Protein 9PM9 (pdb70)

Foldseek 3Di:
DAAQLEEEEQWELLSCVLCLVCLVVRVVRLHHYAYEYLACPNVPDRPDDCLRYDFFADPVRHRHHFDALAQVPCLVSLLVCLVVVCVSPPHGQEYEYEFEQQGNTRLRNRLSNQLVCVLVVGHYAYEYEQEQPALSSLVSNLVSVVSQQVSQQVSQFEHEYAYHYCCPPNHHSVVRSVVSNVVVVVVSQVSSCPWDFDDSVLVSCVRRVCVQLVDGGGYKYKDKDWDAPCCVVQQEFQEKEKEAEPPADDHDSRDYSYYYYTYGDPPDPDDTMMMITIHCPCVVVVSVVSVVSNVVNVVVVVPDDDDDDDDPVLVVCQPDPPSDND

B-factor: mean 99.28, std 17.79, range [30.0, 166.63]

Nearest PDB structures (foldseek):
  3zbq-assembly1_A  TM=9.187E-01  e=3.119E-28  Phikzvirus phiKZ
  3rb8-assembly1_A  TM=9.128E-01  e=1.765E-25  Pseudomonas phage 201phi2-1
  3j5v-assembly1_a-1  TM=8.941E-01  e=8.493E-26  Pseudomonas phage 201phi2-1
  3zbp-assembly1_A  TM=8.521E-01  e=8.493E-26  Phikzvirus phiKZ
  4xcq-assembly1_A  TM=7.253E-01  e=1.832E-13  Clostridium phage c-st

Sequence (326 aa):
AQENQVHIWAVGGCGGEIGSAFEGEVAKGLHSMTYVDTSRANLRDSTLGDDHIYIFKDAAGRELDGSGKKRDENAELICSQIPGILNKHTPGKFNIVVFSLSGGSGSVAGPALVANLLERGERVVCCIVASFDDERQTINADRTFKGLMAAAEGLKRPVIVSYHMNGENGKSEQDVNLDVQVVISQLCVLFSGENRRLDSADLENFLNHPRVTGLEPTITELNTFMGYEWTKENDSPIAFCTLYPKDATKVMGVSAIYSCDGFVPESSPIREATSFVLSTDRLGGIIKQIADEAKRYIEHRNARQQAPKVGDETVAEAKNSGFLLF

Structure (mmCIF, N/CA/C/O backbone):
data_9PM9
#
_entry.id   9PM9
#
_cell.length_a   1.00
_cell.length_b   1.00
_cell.length_c   1.00
_cell.angle_alpha   90.00
_cell.angle_beta   90.00
_cell.angle_gamma   90.00
#
_symmetry.space_group_name_H-M   'P 1'
#
loop_
_entity.id
_entity.type
_entity.pdbx_description
1 polymer 'Tubulin/FtsZ GTPase domain-containing protein'
2 non-polymer 'PHOSPHOMETHYLPHOSPHONIC ACID GUANYLATE ESTER'
#
loop_
_atom_site.group_PDB
_atom_site.id
_atom_site.type_symbol
_atom_site.label_atom_id
_atom_site.label_alt_id
_atom_site.label_comp_id
_atom_site.label_asym_id
_atom_site.label_entity_id
_atom_site.label_seq_id
_atom_site.pdbx_PDB_ins_code
_atom_site.Cartn_x
_atom_site.Cartn_y
_atom_site.Cartn_z
_atom_site.occupancy
_atom_site.B_iso_or_equiv
_atom_site.auth_seq_id
_atom_site.auth_comp_id
_atom_site.auth_asym_id
_atom_site.auth_atom_id
_atom_site.pdbx_PDB_model_num
ATOM 1 N N . ALA A 1 3 ? 127.858 235.156 138.573 1.00 123.45 1 ALA C N 1
ATOM 2 C CA . ALA A 1 3 ? 127.364 236.017 139.641 1.00 130.96 1 ALA C CA 1
ATOM 3 C C . ALA A 1 3 ? 126.016 235.527 140.160 1.00 133.44 1 ALA C C 1
ATOM 4 O O . ALA A 1 3 ? 124.984 236.154 139.923 1.00 134.45 1 ALA C O 1
ATOM 6 N N . GLN A 1 4 ? 126.031 234.400 140.868 1.00 130.47 2 GLN C N 1
ATOM 7 C CA . GLN A 1 4 ? 124.810 233.823 141.410 1.00 127.80 2 GLN C CA 1
ATOM 8 C C . GLN A 1 4 ? 125.144 233.040 142.670 1.00 123.42 2 GLN C C 1
ATOM 9 O O . GLN A 1 4 ? 126.288 232.630 142.886 1.00 119.70 2 GLN C O 1
ATOM 11 N N . GLU A 1 5 ? 124.126 232.837 143.504 1.00 120.68 3 GLU C N 1
ATOM 12 C CA . GLU A 1 5 ? 124.305 232.073 144.731 1.00 117.73 3 GLU C CA 1
ATOM 13 C C . GLU A 1 5 ? 124.582 230.612 144.406 1.00 111.25 3 GLU C C 1
ATOM 14 O O . GLU A 1 5 ? 123.945 230.021 143.531 1.00 106.58 3 GLU C O 1
ATOM 20 N N . ASN A 1 6 ? 125.536 230.024 145.126 1.00 106.02 4 ASN C N 1
ATOM 21 C CA . ASN A 1 6 ? 126.041 228.695 144.815 1.00 102.20 4 ASN C CA 1
ATOM 22 C C . ASN A 1 6 ? 125.484 227.619 145.740 1.00 100.08 4 ASN C C 1
ATOM 23 O O . ASN A 1 6 ? 126.033 226.514 145.792 1.00 98.77 4 ASN C O 1
ATOM 28 N N . GLN A 1 7 ? 124.416 227.918 146.482 1.00 99.86 5 GLN C N 1
ATOM 29 C CA . GLN A 1 7 ? 123.832 226.906 147.357 1.00 92.95 5 GLN C CA 1
ATOM 30 C C . GLN A 1 7 ? 123.290 225.731 146.556 1.00 90.66 5 GLN C C 1
ATOM 31 O O . GLN A 1 7 ? 123.510 224.570 146.916 1.00 91.05 5 GLN C O 1
ATOM 37 N N . VAL A 1 8 ? 122.580 226.011 145.465 1.00 92.36 6 VAL C N 1
ATOM 38 C CA . VAL A 1 8 ? 122.053 224.985 144.575 1.00 85.86 6 VAL C CA 1
ATOM 39 C C . VAL A 1 8 ? 122.540 225.286 143.166 1.00 88.40 6 VAL C C 1
ATOM 40 O O . VAL A 1 8 ? 122.406 226.417 142.688 1.00 91.53 6 VAL C O 1
ATOM 44 N N . HIS A 1 9 ? 123.110 224.282 142.508 1.00 85.75 7 HIS C N 1
ATOM 45 C CA . HIS A 1 9 ? 123.606 224.419 141.147 1.00 83.83 7 HIS C CA 1
ATOM 46 C C . HIS A 1 9 ? 122.800 223.510 140.235 1.00 81.05 7 HIS C C 1
ATOM 47 O O . HIS A 1 9 ? 122.597 222.334 140.550 1.00 81.93 7 HIS C O 1
ATOM 54 N N . ILE A 1 10 ? 122.339 224.053 139.113 1.00 80.60 8 ILE C N 1
ATOM 55 C CA . ILE A 1 10 ? 121.550 223.309 138.140 1.00 77.74 8 ILE C CA 1
ATOM 56 C C . ILE A 1 10 ? 122.380 223.169 136.873 1.00 81.76 8 ILE C C 1
ATOM 57 O O . ILE A 1 10 ? 122.821 224.171 136.299 1.00 88.39 8 ILE C O 1
ATOM 62 N N . TRP A 1 11 ? 122.588 221.930 136.436 1.00 77.70 9 TRP C N 1
ATOM 63 C CA . TRP A 1 11 ? 123.360 221.629 135.235 1.00 77.65 9 TRP C CA 1
ATOM 64 C C . TRP A 1 11 ? 122.392 221.205 134.139 1.00 82.33 9 TRP C C 1
ATOM 65 O O . TRP A 1 11 ? 121.833 220.105 134.190 1.00 86.13 9 TRP C O 1
ATOM 76 N N . ALA A 1 12 ? 122.197 222.070 133.148 1.00 82.49 10 ALA C N 1
ATOM 77 C CA . ALA A 1 12 ? 121.311 221.776 132.024 1.00 84.47 10 ALA C CA 1
ATOM 78 C C . ALA A 1 12 ? 122.145 221.142 130.920 1.00 88.88 10 ALA C C 1
ATOM 79 O O . ALA A 1 12 ? 122.790 221.839 130.135 1.00 95.58 10 ALA C O 1
ATOM 81 N N . VAL A 1 13 ? 122.125 219.816 130.851 1.00 87.06 11 VAL C N 1
ATOM 82 C CA . VAL A 1 13 ? 122.964 219.064 129.928 1.00 87.59 11 VAL C CA 1
ATOM 83 C C . VAL A 1 13 ? 122.145 218.691 128.702 1.00 93.84 11 VAL C C 1
ATOM 84 O O . VAL A 1 13 ? 121.064 218.100 128.821 1.00 98.77 11 VAL C O 1
ATOM 88 N N . GLY A 1 14 ? 122.658 219.034 127.524 1.00 93.34 12 GLY C N 1
ATOM 89 C CA . GLY A 1 14 ? 121.990 218.709 126.283 1.00 100.98 12 GLY C CA 1
ATOM 90 C C . GLY A 1 14 ? 120.870 219.675 125.956 1.00 103.87 12 GLY C C 1
ATOM 91 O O . GLY A 1 14 ? 120.565 220.611 126.694 1.00 102.02 12 GLY C O 1
ATOM 92 N N . GLY A 1 15 ? 120.244 219.431 124.805 1.00 108.51 13 GLY C N 1
ATOM 93 C CA . GLY A 1 15 ? 119.118 220.254 124.398 1.00 111.10 13 GLY C CA 1
ATOM 94 C C . GLY A 1 15 ? 117.916 220.089 125.306 1.00 110.72 13 GLY C C 1
ATOM 95 O O . GLY A 1 15 ? 117.256 221.070 125.660 1.00 111.02 13 GLY C O 1
ATOM 96 N N . CYS A 1 16 ? 117.610 218.848 125.692 1.00 110.45 14 CYS C N 1
ATOM 97 C CA . CYS A 1 16 ? 116.493 218.610 126.600 1.00 109.26 14 CYS C CA 1
ATOM 98 C C . CYS A 1 16 ? 116.737 219.258 127.956 1.00 107.11 14 CYS C C 1
ATOM 99 O O . CYS A 1 16 ? 115.828 219.861 128.536 1.00 107.58 14 CYS C O 1
ATOM 102 N N . GLY A 1 17 ? 117.959 219.140 128.478 1.00 105.36 15 GLY C N 1
ATOM 103 C CA . GLY A 1 17 ? 118.274 219.788 129.739 1.00 100.91 15 GLY C CA 1
ATOM 104 C C . GLY A 1 17 ? 118.213 221.301 129.648 1.00 102.90 15 GLY C C 1
ATOM 105 O O . GLY A 1 17 ? 117.677 221.964 130.538 1.00 105.37 15 GLY C O 1
ATOM 106 N N . GLY A 1 18 ? 118.758 221.865 128.569 1.00 101.89 16 GLY C N 1
ATOM 107 C CA . GLY A 1 18 ? 118.730 223.309 128.408 1.00 102.91 16 GLY C CA 1
ATOM 108 C C . GLY A 1 18 ? 117.323 223.858 128.270 1.00 103.94 16 GLY C C 1
ATOM 109 O O . GLY A 1 18 ? 116.994 224.899 128.843 1.00 103.64 16 GLY C O 1
ATOM 110 N N . GLU A 1 19 ? 116.474 223.169 127.506 1.00 103.19 17 GLU C N 1
ATOM 111 C CA . GLU A 1 19 ? 115.101 223.633 127.340 1.00 103.92 17 GLU C CA 1
ATOM 112 C C . GLU A 1 19 ? 114.311 223.499 128.635 1.00 103.11 17 GLU C C 1
ATOM 113 O O . GLU A 1 19 ? 113.498 224.370 128.965 1.00 104.41 17 GLU C O 1
ATOM 119 N N . ILE A 1 20 ? 114.531 222.413 129.378 1.00 101.46 18 ILE C N 1
ATOM 120 C CA . ILE A 1 20 ? 113.838 222.229 130.650 1.00 102.34 18 ILE C CA 1
ATOM 121 C C . ILE A 1 20 ? 114.233 223.322 131.633 1.00 101.68 18 ILE C C 1
ATOM 122 O O . ILE A 1 20 ? 113.384 223.916 132.307 1.00 103.52 18 ILE C O 1
ATOM 127 N N . GLY A 1 21 ? 115.525 223.611 131.720 1.00 101.04 19 GLY C N 1
ATOM 128 C CA . GLY A 1 21 ? 116.017 224.583 132.669 1.00 100.95 19 GLY C CA 1
ATOM 129 C C . GLY A 1 21 ? 115.890 226.030 132.262 1.00 101.89 19 GLY C C 1
ATOM 130 O O . GLY A 1 21 ? 116.266 226.912 133.037 1.00 102.53 19 GLY C O 1
ATOM 131 N N . SER A 1 22 ? 115.364 226.312 131.068 1.00 103.48 20 SER C N 1
ATOM 132 C CA . SER A 1 22 ? 115.225 227.695 130.633 1.00 103.94 20 SER C CA 1
ATOM 133 C C . SER A 1 22 ? 114.238 228.475 131.490 1.00 104.92 20 SER C C 1
ATOM 134 O O . SER A 1 22 ? 114.249 229.710 131.457 1.00 109.09 20 SER C O 1
ATOM 137 N N . ALA A 1 23 ? 113.389 227.788 132.253 1.00 102.79 21 ALA C N 1
ATOM 138 C CA . ALA A 1 23 ? 112.424 228.457 133.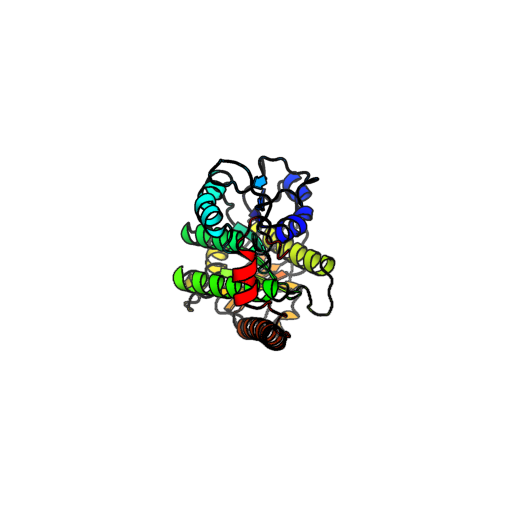113 1.00 103.12 21 ALA C CA 1
ATOM 139 C C . ALA A 1 23 ? 113.024 228.927 134.430 1.00 104.69 21 ALA C C 1
ATOM 140 O O . ALA A 1 23 ? 112.354 229.655 135.170 1.00 108.18 21 ALA C O 1
ATOM 142 N N . PHE A 1 24 ? 114.258 228.536 134.739 1.00 103.16 22 PHE C N 1
ATOM 143 C CA . PHE A 1 24 ? 114.906 228.908 135.988 1.00 102.01 22 PHE C CA 1
ATOM 144 C C . PHE A 1 24 ? 115.892 230.056 135.821 1.00 107.42 22 PHE C C 1
ATOM 145 O O . PHE A 1 24 ? 116.651 230.347 136.751 1.00 110.12 22 PHE C O 1
ATOM 153 N N . GLU A 1 25 ? 115.902 230.712 134.659 1.00 108.95 23 GLU C N 1
ATOM 154 C CA . GLU A 1 25 ? 116.784 231.858 134.463 1.00 109.02 23 GLU C CA 1
ATOM 155 C C . GLU A 1 25 ? 116.407 233.009 135.385 1.00 110.42 23 GLU C C 1
ATOM 156 O O . GLU A 1 25 ? 117.282 233.670 135.959 1.00 111.30 23 GLU C O 1
ATOM 162 N N . GLY A 1 26 ? 115.107 233.269 135.537 1.00 111.01 24 GLY C N 1
ATOM 163 C CA . GLY A 1 26 ? 114.678 234.322 136.441 1.00 111.36 24 GLY C CA 1
ATOM 164 C C . GLY A 1 26 ? 115.077 234.050 137.878 1.00 112.89 24 GLY C C 1
ATOM 165 O O . GLY A 1 26 ? 115.409 234.973 138.625 1.00 112.88 24 GLY C O 1
ATOM 166 N N . GLU A 1 27 ? 115.052 232.779 138.283 1.00 113.70 25 GLU C N 1
ATOM 167 C CA . GLU A 1 27 ? 115.496 232.422 139.626 1.00 112.16 25 GLU C CA 1
ATOM 168 C C . GLU A 1 27 ? 116.978 232.716 139.809 1.00 110.44 25 GLU C C 1
ATOM 169 O O . GLU A 1 27 ? 117.402 233.170 140.879 1.00 111.09 25 GLU C O 1
ATOM 175 N N . VAL A 1 28 ? 117.785 232.456 138.778 1.00 112.40 26 VAL C N 1
ATOM 176 C CA . VAL A 1 28 ? 119.196 232.826 138.828 1.00 112.33 26 VAL C CA 1
ATOM 177 C C . VAL A 1 28 ? 119.338 234.336 138.942 1.00 113.19 26 VAL C C 1
ATOM 178 O O . VAL A 1 28 ? 120.185 234.843 139.688 1.00 113.34 26 VAL C O 1
ATOM 182 N N . ALA A 1 29 ? 118.511 235.080 138.203 1.00 115.29 27 ALA C N 1
ATOM 183 C CA . ALA A 1 29 ? 118.539 236.535 138.302 1.00 116.88 27 ALA C CA 1
ATOM 184 C C . ALA A 1 29 ? 118.163 237.012 139.699 1.00 117.18 27 ALA C C 1
ATOM 185 O O . ALA A 1 29 ? 118.615 238.077 140.133 1.00 113.96 27 ALA C O 1
ATOM 187 N N . LYS A 1 30 ? 117.346 236.244 140.415 1.00 118.82 28 LYS C N 1
ATOM 188 C CA . LYS A 1 30 ? 116.924 236.595 141.763 1.00 117.09 28 LYS C CA 1
ATOM 189 C C . LYS A 1 30 ? 117.822 236.004 142.841 1.00 114.26 28 LYS C C 1
ATOM 190 O O . LYS A 1 30 ? 117.538 236.183 144.030 1.00 112.32 28 LYS C O 1
ATOM 196 N N . GLY A 1 31 ? 118.889 235.305 142.461 1.00 112.89 29 GLY C N 1
ATOM 197 C CA . GLY A 1 31 ? 119.823 234.765 143.427 1.00 112.26 29 GLY C CA 1
ATOM 198 C C . GLY A 1 31 ? 119.367 233.519 144.149 1.00 112.03 29 GLY C C 1
ATOM 199 O O . GLY A 1 31 ? 120.007 233.127 145.131 1.00 112.18 29 GLY C O 1
ATOM 200 N N . LEU A 1 32 ? 118.277 232.888 143.707 1.00 112.67 30 LEU C N 1
ATOM 201 C CA . LEU A 1 32 ? 117.828 231.659 144.352 1.00 111.07 30 LEU C CA 1
ATOM 202 C C . LEU A 1 32 ? 118.841 230.537 144.173 1.00 108.80 30 LEU C C 1
ATOM 203 O O . LEU A 1 32 ? 119.128 229.793 145.118 1.00 110.26 30 LEU C O 1
ATOM 208 N N . HIS A 1 33 ? 119.395 230.400 142.971 1.00 105.87 31 HIS C N 1
ATOM 209 C CA . HIS A 1 33 ? 120.365 229.350 142.702 1.00 99.98 31 HIS C CA 1
ATOM 210 C C . HIS A 1 33 ? 121.194 229.738 141.488 1.00 102.16 31 HIS C C 1
ATOM 211 O O . HIS A 1 33 ? 120.834 230.640 140.728 1.00 106.50 31 HIS C O 1
ATOM 218 N N . SER A 1 34 ? 122.314 229.043 141.323 1.00 98.86 32 SER C N 1
ATOM 219 C CA . SER A 1 34 ? 123.172 229.201 140.160 1.00 98.80 32 SER C CA 1
ATOM 220 C C . SER A 1 34 ? 122.895 228.083 139.166 1.00 93.55 32 SER C C 1
ATOM 221 O O . SER A 1 34 ? 122.519 226.972 139.543 1.00 90.14 32 SER C O 1
ATOM 224 N N . MET A 1 35 ? 123.074 228.391 137.885 1.00 92.87 33 MET C N 1
ATOM 225 C CA . MET A 1 35 ? 122.760 227.446 136.826 1.00 87.97 33 MET C CA 1
ATOM 226 C C . MET A 1 35 ? 123.813 227.524 135.733 1.00 91.19 33 MET C C 1
ATOM 227 O O . MET A 1 35 ? 124.234 228.616 135.342 1.00 96.59 33 MET C O 1
ATOM 232 N N . THR A 1 36 ? 124.232 226.360 135.245 1.00 87.72 34 THR C N 1
ATOM 233 C CA . THR A 1 36 ? 125.224 226.254 134.185 1.00 87.61 34 THR C CA 1
ATOM 234 C C . THR A 1 36 ? 124.652 225.428 133.045 1.00 87.86 34 THR C C 1
ATOM 235 O O . THR A 1 36 ? 124.119 224.337 133.271 1.00 89.09 34 THR C O 1
ATOM 239 N N . TYR A 1 37 ? 124.763 225.950 131.829 1.00 89.18 35 TYR C N 1
ATOM 240 C CA . TYR A 1 37 ? 124.364 225.229 130.629 1.00 87.48 35 TYR C CA 1
ATOM 241 C C . TYR A 1 37 ? 125.563 224.461 130.090 1.00 89.34 35 TYR C C 1
ATOM 242 O O . TYR A 1 37 ? 126.610 225.054 129.814 1.00 94.97 35 TYR C O 1
ATOM 251 N N . VAL A 1 38 ? 125.413 223.150 129.942 1.00 89.11 36 VAL C N 1
ATOM 252 C CA . VAL A 1 38 ? 126.440 222.300 129.354 1.00 88.89 36 VAL C CA 1
ATOM 253 C C . VAL A 1 38 ? 125.833 221.626 128.135 1.00 90.98 36 VAL C C 1
ATOM 254 O O . VAL A 1 38 ? 124.801 220.953 128.244 1.00 94.41 36 VAL C O 1
ATOM 258 N N . ASP A 1 39 ? 126.462 221.808 126.979 1.00 90.33 37 ASP C N 1
ATOM 259 C CA . ASP A 1 39 ? 125.944 221.220 125.754 1.00 94.41 37 ASP C CA 1
ATOM 260 C C . ASP A 1 39 ? 127.069 221.143 124.735 1.00 94.82 37 ASP C C 1
ATOM 261 O O . ASP A 1 39 ? 128.074 221.849 124.838 1.00 97.05 37 ASP C O 1
ATOM 266 N N . THR A 1 40 ? 126.889 220.264 123.754 1.00 93.29 38 THR C N 1
ATOM 267 C CA . THR A 1 40 ? 127.791 220.193 122.617 1.00 94.37 38 THR C CA 1
ATOM 268 C C . THR A 1 40 ? 127.368 221.106 121.478 1.00 97.49 38 THR C C 1
ATOM 269 O O . THR A 1 40 ? 128.116 221.247 120.506 1.00 100.64 38 THR C O 1
ATOM 273 N N . SER A 1 41 ? 126.194 221.725 121.573 1.00 97.13 39 SER C N 1
ATOM 274 C CA . SER A 1 41 ? 125.688 222.598 120.528 1.00 99.44 39 SER C CA 1
ATOM 275 C C . SER A 1 41 ? 125.048 223.823 121.160 1.00 100.22 39 SER C C 1
ATOM 276 O O . SER A 1 41 ? 124.567 223.779 122.294 1.00 101.02 39 SER C O 1
ATOM 279 N N . ARG A 1 42 ? 125.054 224.921 120.410 1.00 102.56 40 ARG C N 1
ATOM 280 C CA . ARG A 1 42 ? 124.435 226.168 120.834 1.00 106.20 40 ARG C CA 1
ATOM 281 C C . ARG A 1 42 ? 123.138 226.444 120.085 1.00 113.06 40 ARG C C 1
ATOM 282 O O . ARG A 1 42 ? 122.618 227.563 120.148 1.00 116.17 40 ARG C O 1
ATOM 290 N N . ALA A 1 43 ? 122.606 225.448 119.371 1.00 115.49 41 ALA C N 1
ATOM 291 C CA . ALA A 1 43 ? 121.388 225.653 118.594 1.00 122.17 41 ALA C CA 1
ATOM 292 C C . ALA A 1 43 ? 120.204 225.992 119.490 1.00 128.81 41 ALA C C 1
ATOM 293 O O . ALA A 1 43 ? 119.414 226.890 119.176 1.00 132.50 41 ALA C O 1
ATOM 295 N N . ASN A 1 44 ? 120.061 225.283 120.611 1.00 127.42 42 ASN C N 1
ATOM 296 C CA . ASN A 1 44 ? 118.956 225.563 121.520 1.00 125.10 42 ASN C CA 1
ATOM 297 C C . ASN A 1 44 ? 119.167 226.867 122.278 1.00 124.06 42 ASN C C 1
ATOM 298 O O . ASN A 1 44 ? 118.194 227.553 122.611 1.00 126.59 42 ASN C O 1
ATOM 303 N N . LEU A 1 45 ? 120.416 227.222 122.556 1.00 121.62 43 LEU C N 1
ATOM 304 C CA . LEU A 1 45 ? 120.740 228.379 123.390 1.00 120.76 43 LEU C CA 1
ATOM 305 C C . LEU A 1 45 ? 120.987 229.636 122.562 1.00 125.45 43 LEU C C 1
ATOM 306 O O . LEU A 1 45 ? 122.021 230.288 122.695 1.00 124.22 43 LEU C O 1
ATOM 311 N N . ARG A 1 46 ? 120.039 229.997 121.699 1.00 129.54 44 ARG C N 1
ATOM 312 C CA . ARG A 1 46 ? 120.172 231.205 120.899 1.00 132.48 44 ARG C CA 1
ATOM 313 C C . ARG A 1 46 ? 119.468 232.411 121.506 1.00 133.91 44 ARG C C 1
ATOM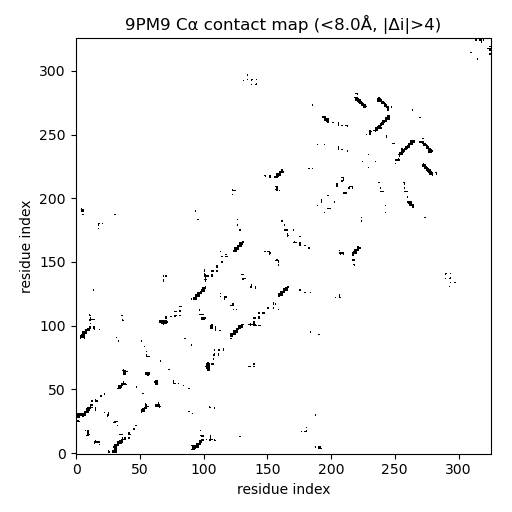 314 O O . ARG A 1 46 ? 119.638 233.524 120.998 1.00 134.96 44 ARG C O 1
ATOM 322 N N . ASP A 1 47 ? 118.688 232.224 122.574 1.00 132.72 45 ASP C N 1
ATOM 323 C CA . ASP A 1 47 ? 117.962 233.337 123.174 1.00 134.72 45 ASP C CA 1
ATOM 324 C C . ASP A 1 47 ? 117.967 233.285 124.699 1.00 134.58 45 ASP C C 1
ATOM 325 O O . ASP A 1 47 ? 117.076 233.866 125.330 1.00 135.86 45 ASP C O 1
ATOM 330 N N . SER A 1 48 ? 118.939 232.610 125.306 1.00 131.88 46 SER C N 1
ATOM 331 C CA . SER A 1 48 ? 118.986 232.516 126.758 1.00 129.69 46 SER C CA 1
ATOM 332 C C . SER A 1 48 ? 119.317 233.867 127.377 1.00 126.69 46 SER C C 1
ATOM 333 O O . SER A 1 48 ? 120.120 234.636 126.843 1.00 125.51 46 SER C O 1
ATOM 336 N N . THR A 1 49 ? 118.684 234.155 128.516 1.00 125.43 47 THR C N 1
ATOM 337 C CA . THR A 1 49 ? 118.954 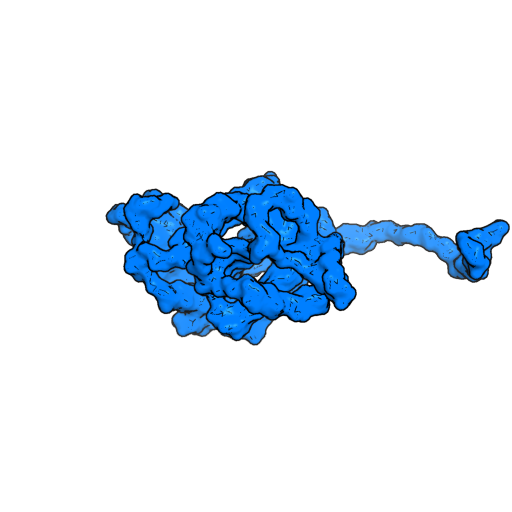235.407 129.215 1.00 125.93 47 THR C CA 1
ATOM 338 C C . THR A 1 49 ? 120.317 235.374 129.895 1.00 125.43 47 THR C C 1
ATOM 339 O O . THR A 1 49 ? 121.008 236.398 129.963 1.00 126.28 47 THR C O 1
ATOM 343 N N . LEU A 1 50 ? 120.720 234.212 130.402 1.00 122.69 48 LEU C N 1
ATOM 344 C CA . LEU A 1 50 ? 122.006 234.089 131.073 1.00 120.86 48 LEU C CA 1
ATOM 345 C C . LEU A 1 50 ? 123.147 234.353 130.098 1.00 124.92 48 LEU C C 1
ATOM 346 O O . LEU A 1 50 ? 123.076 233.994 128.920 1.00 125.81 48 LEU C O 1
ATOM 351 N N . GLY A 1 51 ? 124.205 234.979 130.599 1.00 122.14 49 GLY C N 1
ATOM 352 C CA . GLY A 1 51 ? 125.347 235.304 129.774 1.00 119.09 49 GLY C CA 1
ATOM 353 C C . GLY A 1 51 ? 126.149 234.072 129.401 1.00 115.86 49 GLY C C 1
ATOM 354 O O . GLY A 1 51 ? 125.874 232.947 129.818 1.00 115.57 49 GLY C O 1
ATOM 355 N N . ASP A 1 52 ? 127.174 234.302 128.578 1.00 114.23 50 ASP C N 1
ATOM 356 C CA . ASP A 1 52 ? 128.033 233.207 128.148 1.00 111.31 50 ASP C CA 1
ATOM 357 C C . ASP A 1 52 ? 128.915 232.688 129.273 1.00 107.25 50 ASP C C 1
ATOM 358 O O . ASP A 1 52 ? 129.465 231.589 129.154 1.00 106.77 50 ASP C O 1
ATOM 363 N N . ASP A 1 53 ? 129.068 233.449 130.356 1.00 107.18 51 ASP C N 1
ATOM 364 C CA . ASP A 1 53 ? 129.841 232.965 131.492 1.00 110.08 51 ASP C CA 1
ATOM 365 C C . ASP A 1 53 ? 129.145 231.821 132.218 1.00 108.76 51 ASP C C 1
ATOM 366 O O . ASP A 1 53 ? 129.795 231.103 132.984 1.00 107.40 51 ASP C O 1
ATOM 371 N N . HIS A 1 54 ? 127.846 231.637 131.997 1.00 106.70 52 HIS C N 1
ATOM 372 C CA . HIS A 1 54 ? 127.114 230.501 132.535 1.00 102.22 52 HIS C CA 1
ATOM 373 C C . HIS A 1 54 ? 126.892 229.413 131.494 1.00 97.22 52 HIS C C 1
ATOM 374 O O . HIS A 1 54 ? 126.158 228.458 131.758 1.00 96.61 52 HIS C O 1
ATOM 381 N N . ILE A 1 55 ? 127.508 229.537 130.322 1.00 98.09 53 ILE C N 1
ATOM 382 C CA . ILE A 1 55 ? 127.317 228.605 129.218 1.00 93.83 53 ILE C CA 1
ATOM 383 C C . ILE A 1 55 ? 128.667 228.012 128.846 1.00 91.69 53 ILE C C 1
ATOM 384 O O . ILE A 1 55 ? 129.621 228.750 128.574 1.00 98.88 53 ILE C O 1
ATOM 389 N N . TYR A 1 56 ? 128.746 226.686 128.831 1.00 88.89 54 TYR C N 1
ATOM 390 C CA . TYR A 1 56 ? 129.931 225.972 128.382 1.00 90.69 54 TYR C CA 1
ATOM 391 C C . TYR A 1 56 ? 129.554 225.065 127.221 1.00 93.18 54 TYR C C 1
ATOM 392 O O . TYR A 1 56 ? 128.608 224.278 127.325 1.00 93.69 54 TYR C O 1
ATOM 401 N N . ILE A 1 57 ? 130.298 225.172 126.124 1.00 91.82 55 ILE C N 1
ATOM 402 C CA . ILE A 1 57 ? 130.082 224.366 124.930 1.00 87.12 55 ILE C CA 1
ATOM 403 C C . ILE A 1 57 ? 131.336 223.541 124.686 1.00 90.12 55 ILE C C 1
ATOM 404 O O . ILE A 1 57 ? 132.450 224.076 124.708 1.00 97.69 55 ILE C O 1
ATOM 409 N N . PHE A 1 58 ? 131.155 222.241 124.462 1.00 88.63 56 PHE C N 1
ATOM 410 C CA . PHE A 1 58 ? 132.292 221.354 124.264 1.00 91.70 56 PHE C CA 1
ATOM 411 C C . PHE A 1 58 ? 133.065 221.737 123.009 1.00 98.32 56 PHE C C 1
ATOM 412 O O . PHE A 1 58 ? 132.501 222.221 122.025 1.00 101.99 56 PHE C O 1
ATOM 420 N N . LYS A 1 59 ? 134.376 221.520 123.056 1.00 98.76 57 LYS C N 1
ATOM 421 C CA . LYS A 1 59 ? 135.272 221.860 121.964 1.00 100.33 57 LYS C CA 1
ATOM 422 C C . LYS A 1 59 ? 136.058 220.628 121.541 1.00 101.67 57 LYS C C 1
ATOM 423 O O . LYS A 1 59 ? 136.340 219.743 122.352 1.00 102.57 57 LYS C O 1
ATOM 429 N N . ASP A 1 60 ? 136.404 220.574 120.259 1.00 103.87 58 ASP C N 1
ATOM 430 C CA . ASP A 1 60 ? 137.176 219.462 119.721 1.00 107.91 58 ASP C CA 1
ATOM 431 C C . ASP A 1 60 ? 138.666 219.719 119.946 1.00 112.71 58 ASP C C 1
ATOM 432 O O . ASP A 1 60 ? 139.062 220.613 120.699 1.00 113.85 58 ASP C O 1
ATOM 437 N N . ALA A 1 61 ? 139.512 218.919 119.294 1.00 110.89 59 ALA C N 1
ATOM 438 C CA . ALA A 1 61 ? 140.954 219.066 119.465 1.00 113.32 59 ALA C CA 1
ATOM 439 C C . ALA A 1 61 ? 141.434 220.432 118.991 1.00 116.89 59 ALA C C 1
ATOM 440 O O . ALA A 1 61 ? 142.316 221.038 119.611 1.00 118.50 59 ALA C O 1
ATOM 442 N N . ALA A 1 62 ? 140.863 220.936 117.901 1.00 115.54 60 ALA C N 1
ATOM 443 C CA . ALA A 1 62 ? 141.267 222.218 117.340 1.00 113.47 60 ALA C CA 1
ATOM 444 C C . ALA A 1 62 ? 140.719 223.409 118.115 1.00 114.84 60 ALA C C 1
ATOM 445 O O . ALA A 1 62 ? 140.797 224.538 117.619 1.00 119.56 60 ALA C O 1
ATOM 447 N N . GLY A 1 63 ? 140.164 223.192 119.304 1.00 111.68 61 GLY C N 1
ATOM 448 C CA . GLY A 1 63 ? 139.644 224.293 120.088 1.00 112.10 61 GLY C CA 1
ATOM 449 C C . GLY A 1 63 ? 138.404 224.941 119.521 1.00 111.76 61 GLY C C 1
ATOM 450 O O . GLY A 1 63 ? 138.072 226.064 119.906 1.00 109.08 61 GLY C O 1
ATOM 451 N N . ARG A 1 64 ? 137.707 224.263 118.616 1.00 112.88 62 ARG C N 1
ATOM 452 C CA . ARG A 1 64 ? 136.508 224.786 117.979 1.00 112.40 62 ARG C CA 1
ATOM 453 C C . ARG A 1 64 ? 135.288 224.106 118.580 1.00 109.12 62 ARG C C 1
ATOM 454 O O . ARG A 1 64 ? 135.279 222.885 118.760 1.00 108.86 62 ARG C O 1
ATOM 462 N N . GLU A 1 65 ? 134.267 224.898 118.894 1.00 107.07 63 GLU C N 1
ATOM 463 C CA . GLU A 1 65 ? 133.076 224.364 119.536 1.00 102.17 63 GLU C CA 1
ATOM 464 C C . GLU A 1 65 ? 132.349 223.395 118.612 1.00 101.63 63 GLU C C 1
ATOM 465 O O . GLU A 1 65 ? 132.204 223.642 117.412 1.00 103.52 63 GLU C O 1
ATOM 471 N N . LEU A 1 66 ? 131.891 222.286 119.186 1.00 98.48 64 LEU C N 1
ATOM 472 C CA . LEU A 1 66 ? 131.190 221.265 118.428 1.00 96.81 64 LEU C CA 1
ATOM 473 C C . LEU A 1 66 ? 129.811 221.768 118.005 1.00 102.68 64 LEU C C 1
ATOM 474 O O . LEU A 1 66 ? 129.362 222.849 118.396 1.00 104.18 64 LEU C O 1
ATOM 479 N N . ASP A 1 67 ? 129.134 220.964 117.192 1.00 102.92 65 ASP C N 1
ATOM 480 C CA . ASP A 1 67 ? 127.799 221.288 116.706 1.00 102.97 65 ASP C CA 1
ATOM 481 C C . ASP A 1 67 ? 126.860 220.106 116.893 1.00 103.99 65 ASP C C 1
ATOM 482 O O . ASP A 1 67 ? 126.101 219.738 115.993 1.00 109.42 65 ASP C O 1
ATOM 487 N N . GLY A 1 68 ? 126.902 219.491 118.068 1.00 102.92 66 GLY C N 1
ATOM 488 C CA . GLY A 1 68 ? 126.007 218.403 118.396 1.00 103.26 66 GLY C CA 1
ATOM 489 C C . GLY A 1 68 ? 126.579 217.041 118.043 1.00 104.93 66 GLY C C 1
ATOM 490 O O . GLY A 1 68 ? 127.455 216.896 117.192 1.00 107.77 66 GLY C O 1
ATOM 491 N N . SER A 1 69 ? 126.059 216.021 118.726 1.00 104.28 67 SER C N 1
ATOM 492 C CA . SER A 1 69 ? 126.475 214.646 118.491 1.00 103.72 67 SER C CA 1
ATOM 493 C C . SER A 1 69 ? 125.537 213.884 117.567 1.00 103.16 67 SER C C 1
ATOM 494 O O . SER A 1 69 ? 125.939 212.851 117.021 1.00 105.86 67 SER C O 1
ATOM 497 N N . GLY A 1 70 ? 124.311 214.361 117.379 1.00 100.97 68 GLY C N 1
ATOM 498 C CA . GLY A 1 70 ? 123.376 213.670 116.507 1.00 96.87 68 GLY C CA 1
ATOM 499 C C . GLY A 1 70 ? 122.983 212.296 117.001 1.00 96.21 68 GLY C C 1
ATOM 500 O O . GLY A 1 70 ? 122.945 211.344 116.211 1.00 101.51 68 GLY C O 1
ATOM 501 N N . LYS A 1 71 ? 122.705 212.169 118.299 1.00 94.29 69 LYS C N 1
ATOM 502 C CA . LYS A 1 71 ? 122.267 210.912 118.908 1.00 93.57 69 LYS C CA 1
ATOM 503 C C . LYS A 1 71 ? 123.305 209.805 118.750 1.00 93.67 69 LYS C C 1
ATOM 504 O O . LYS A 1 71 ? 122.967 208.620 118.762 1.00 94.77 69 LYS C O 1
ATOM 510 N N . LYS A 1 72 ? 124.572 210.175 118.607 1.00 92.31 70 LYS C N 1
ATOM 511 C CA . LYS A 1 72 ? 125.673 209.220 118.515 1.00 89.90 70 LYS C CA 1
ATOM 512 C C . LYS A 1 72 ? 126.543 209.410 119.752 1.00 92.66 70 LYS C C 1
ATOM 513 O O . LYS A 1 72 ? 127.375 210.320 119.803 1.00 97.75 70 LYS C O 1
ATOM 519 N N . ARG A 1 73 ? 126.342 208.547 120.749 1.00 90.43 71 ARG C N 1
ATOM 520 C CA . ARG A 1 73 ? 127.026 208.711 122.028 1.00 90.92 71 ARG C CA 1
ATOM 521 C C . ARG A 1 73 ? 128.532 208.544 121.885 1.00 95.06 71 ARG C C 1
ATOM 522 O O . ARG A 1 73 ? 129.306 209.270 122.520 1.00 95.83 71 ARG C O 1
ATOM 530 N N . ASP A 1 74 ? 128.970 207.597 121.057 1.00 96.67 72 ASP C N 1
ATOM 531 C CA . ASP A 1 74 ? 130.394 207.322 120.916 1.00 101.47 72 ASP C CA 1
ATOM 532 C C . ASP A 1 74 ? 131.104 208.305 119.994 1.00 100.57 72 ASP C C 1
ATOM 533 O O . ASP A 1 74 ? 132.331 208.238 119.876 1.00 103.79 72 ASP C O 1
ATOM 538 N N . GLU A 1 75 ? 130.370 209.209 119.342 1.00 97.91 73 GLU C N 1
ATOM 539 C CA . GLU A 1 75 ? 131.002 210.138 118.411 1.00 98.13 73 GLU C CA 1
ATOM 540 C C . GLU A 1 75 ? 131.959 211.084 119.125 1.00 98.44 73 GLU C C 1
ATOM 541 O O . GLU A 1 75 ? 133.078 211.318 118.655 1.00 99.58 73 GLU C O 1
ATOM 547 N N . ASN A 1 76 ? 131.541 211.636 120.265 1.00 96.46 74 ASN C N 1
ATOM 548 C CA . ASN A 1 76 ? 132.346 212.607 120.996 1.00 94.09 74 ASN C CA 1
ATOM 549 C C . ASN A 1 76 ? 132.448 212.248 122.473 1.00 94.88 74 ASN C C 1
ATOM 550 O O . ASN A 1 76 ? 132.626 213.128 123.317 1.00 95.55 74 ASN C O 1
ATOM 555 N N . ALA A 1 77 ? 132.336 210.959 122.800 1.00 93.59 75 ALA C N 1
ATOM 556 C CA . ALA A 1 77 ? 132.412 210.546 124.197 1.00 88.44 75 ALA C CA 1
ATOM 557 C C . ALA A 1 77 ? 133.778 210.855 124.794 1.00 90.87 75 ALA C C 1
ATOM 558 O O . ALA A 1 77 ? 133.877 211.295 125.946 1.00 92.72 75 ALA C O 1
ATOM 560 N N . GLU A 1 78 ? 134.846 210.624 124.026 1.00 91.02 76 GLU C N 1
ATOM 561 C CA . GLU A 1 78 ? 136.193 210.856 124.536 1.00 92.62 76 GLU C CA 1
ATOM 562 C C . GLU A 1 78 ? 136.411 212.328 124.866 1.00 89.35 76 GLU C C 1
ATOM 563 O O . GLU A 1 78 ? 136.941 212.667 125.931 1.00 88.83 76 GLU C O 1
ATOM 569 N N . LEU A 1 79 ? 135.998 213.219 123.962 1.00 87.00 77 LEU C N 1
ATOM 570 C CA . LEU A 1 79 ? 136.167 214.647 124.206 1.00 86.09 77 LEU C CA 1
ATOM 571 C C . LEU A 1 79 ? 135.366 215.096 125.419 1.00 88.24 77 LEU C C 1
ATOM 572 O O . LEU A 1 79 ? 135.845 215.899 126.226 1.00 89.50 77 LEU C O 1
ATOM 577 N N . ILE A 1 80 ? 134.142 214.587 125.563 1.00 87.82 78 ILE C N 1
ATOM 578 C CA . ILE A 1 80 ? 133.308 214.961 126.701 1.00 84.11 78 ILE C CA 1
ATOM 579 C C . ILE A 1 80 ? 133.957 214.513 128.004 1.00 84.69 78 ILE C C 1
ATOM 580 O O . ILE A 1 80 ? 134.090 215.294 128.956 1.00 87.39 78 ILE C O 1
ATOM 585 N N . CYS A 1 81 ? 134.387 213.250 128.061 1.00 84.22 79 CYS C N 1
ATOM 586 C CA . CYS A 1 81 ? 135.004 212.741 129.280 1.00 82.50 79 CYS C CA 1
ATOM 587 C C . CYS A 1 81 ? 136.312 213.454 129.587 1.00 83.85 79 CYS C C 1
ATOM 588 O O . CYS A 1 81 ? 136.688 213.579 130.757 1.00 86.43 79 CYS C O 1
ATOM 591 N N . SER A 1 82 ? 137.019 213.928 128.560 1.00 82.74 80 SER C N 1
ATOM 592 C CA . SER A 1 82 ? 138.243 214.681 128.801 1.00 83.40 80 SER C CA 1
ATOM 593 C C . SER A 1 82 ? 137.965 216.103 129.269 1.00 86.60 80 SER C C 1
ATOM 594 O O . SER A 1 82 ? 138.751 216.659 130.044 1.00 89.50 80 SER C O 1
ATOM 597 N N . GLN A 1 83 ? 136.870 216.707 128.814 1.00 85.29 81 GLN C N 1
ATOM 598 C CA . GLN A 1 83 ? 136.578 218.095 129.140 1.00 82.65 81 GLN C CA 1
ATOM 599 C C . GLN A 1 83 ? 135.695 218.266 130.367 1.00 82.24 81 GLN C C 1
ATOM 600 O O . GLN A 1 83 ? 135.470 219.407 130.784 1.00 83.63 81 GLN C O 1
ATOM 606 N N . ILE A 1 84 ? 135.183 217.180 130.951 1.00 81.87 82 ILE C N 1
ATOM 607 C CA . ILE A 1 84 ? 134.342 217.313 132.145 1.00 79.77 82 ILE C CA 1
ATOM 608 C C . ILE A 1 84 ? 135.059 218.013 133.296 1.00 83.63 82 ILE C C 1
ATOM 609 O O . ILE A 1 84 ? 134.473 218.936 133.886 1.00 88.60 82 ILE C O 1
ATOM 614 N N . PRO A 1 85 ? 136.292 217.644 133.673 1.00 82.70 83 PRO C N 1
ATOM 615 C CA . PRO A 1 85 ? 136.939 218.351 134.794 1.00 79.83 83 PRO C CA 1
ATOM 616 C C . PRO A 1 85 ? 137.090 219.846 134.573 1.00 78.70 83 PRO C C 1
ATOM 617 O O . PRO A 1 85 ? 136.983 220.621 135.534 1.00 82.57 83 PRO C O 1
ATOM 621 N N . GLY A 1 86 ? 137.333 220.277 133.335 1.00 75.64 84 GLY C N 1
ATOM 622 C CA . GLY A 1 86 ? 137.421 221.703 133.066 1.00 79.96 84 GLY C CA 1
ATOM 623 C C . GLY A 1 86 ? 136.122 222.427 133.356 1.00 85.09 84 GLY C C 1
ATOM 624 O O . GLY A 1 86 ? 136.126 223.575 133.806 1.00 89.65 84 GLY C O 1
ATOM 625 N N . ILE A 1 87 ? 134.992 221.765 133.101 1.00 83.13 85 ILE C N 1
ATOM 626 C CA . ILE A 1 87 ? 133.696 222.356 133.420 1.00 82.90 85 ILE C CA 1
ATOM 627 C C . ILE A 1 87 ? 133.587 222.607 134.916 1.00 87.37 85 ILE C C 1
ATOM 628 O O . ILE A 1 87 ? 133.167 223.682 135.357 1.00 91.26 85 ILE C O 1
ATOM 633 N N . LEU A 1 88 ? 133.970 221.615 135.721 1.00 85.08 86 LEU C N 1
ATOM 634 C CA . LEU A 1 88 ? 133.867 221.761 137.167 1.00 81.89 86 LEU C CA 1
ATOM 635 C C . LEU A 1 88 ? 134.846 222.797 137.698 1.00 83.72 86 LEU C C 1
ATOM 636 O O . LEU A 1 88 ? 134.553 223.468 138.693 1.00 88.50 86 LEU C O 1
ATOM 641 N N . ASN A 1 89 ? 136.007 222.944 137.060 1.00 84.98 87 ASN C N 1
ATOM 642 C CA . ASN A 1 89 ? 136.935 223.991 137.475 1.00 84.10 87 ASN C CA 1
ATOM 643 C C . ASN A 1 89 ? 136.391 225.376 137.146 1.00 86.53 87 ASN C C 1
ATOM 644 O O . ASN A 1 89 ? 136.425 226.281 137.987 1.00 87.73 87 ASN C O 1
ATOM 649 N N . LYS A 1 90 ? 135.887 225.564 135.925 1.00 89.39 88 LYS C N 1
ATOM 650 C CA . LYS A 1 90 ? 135.377 226.875 135.535 1.00 89.54 88 LYS C CA 1
ATOM 651 C C . LYS A 1 90 ? 134.120 227.232 136.318 1.00 91.69 88 LYS C C 1
ATOM 652 O O . LYS A 1 90 ? 134.011 228.332 136.872 1.00 96.90 88 LYS C O 1
ATOM 658 N N . HIS A 1 91 ? 133.162 226.312 136.377 1.00 89.32 89 HIS C N 1
ATOM 659 C CA . HIS A 1 91 ? 131.916 226.509 137.108 1.00 87.01 89 HIS C CA 1
ATOM 660 C C . HIS A 1 91 ? 131.995 225.701 138.396 1.00 87.81 89 HIS C C 1
ATOM 661 O O . HIS A 1 91 ? 131.908 224.470 138.369 1.00 88.47 89 HIS C O 1
ATOM 668 N N . THR A 1 92 ? 132.162 226.389 139.516 1.00 88.27 90 THR C N 1
ATOM 669 C CA . THR A 1 92 ? 132.293 225.709 140.797 1.00 85.48 90 THR C CA 1
ATOM 670 C C . THR A 1 92 ? 130.996 224.986 141.126 1.00 85.94 90 THR C C 1
ATOM 671 O O . THR A 1 92 ? 129.935 225.622 141.160 1.00 89.37 90 THR C O 1
ATOM 675 N N . PRO A 1 93 ? 131.023 223.675 141.355 1.00 83.65 91 PRO C N 1
ATOM 676 C CA . PRO A 1 93 ? 129.784 222.960 141.673 1.00 83.87 91 PRO C CA 1
ATOM 677 C C . PRO A 1 93 ? 129.184 223.455 142.979 1.00 85.18 91 PRO C C 1
ATOM 678 O O . PRO A 1 93 ? 129.896 223.747 143.941 1.00 90.52 91 PRO C O 1
ATOM 682 N N . GLY A 1 94 ? 127.861 223.540 143.006 1.00 84.34 92 GLY C N 1
ATOM 683 C CA . GLY A 1 94 ? 127.174 223.978 144.199 1.00 86.34 92 GLY C CA 1
ATOM 684 C C . GLY A 1 94 ? 127.206 222.925 145.285 1.00 88.15 92 GLY C C 1
ATOM 685 O O . GLY A 1 94 ? 127.626 221.785 145.086 1.00 90.59 92 GLY C O 1
ATOM 686 N N . LYS A 1 95 ? 126.755 223.327 146.474 1.00 86.62 93 LYS C N 1
ATOM 687 C CA . LYS A 1 95 ? 126.706 222.389 147.590 1.00 88.27 93 LYS C CA 1
ATOM 688 C C . LYS A 1 95 ? 125.758 221.238 147.289 1.00 88.34 93 LYS C C 1
ATOM 689 O O . LYS A 1 95 ? 126.020 220.090 147.667 1.00 91.45 93 LYS C O 1
ATOM 695 N N . PHE A 1 96 ? 124.652 221.525 146.608 1.00 85.80 94 PHE C N 1
ATOM 696 C CA . PHE A 1 96 ? 123.759 220.504 146.080 1.00 83.82 94 PHE C CA 1
ATOM 697 C C . PHE A 1 96 ? 123.592 220.744 144.588 1.00 85.17 94 PHE C C 1
ATOM 698 O O . PHE A 1 96 ? 123.299 221.868 144.168 1.00 87.03 94 PHE C O 1
ATOM 706 N N . ASN A 1 97 ? 123.777 219.696 143.793 1.00 82.19 95 ASN C N 1
ATOM 707 C CA . ASN A 1 97 ? 123.774 219.798 142.341 1.00 77.03 95 ASN C CA 1
ATOM 708 C C . ASN A 1 97 ? 122.597 219.027 141.762 1.00 77.67 95 ASN C C 1
ATOM 709 O O . ASN A 1 97 ? 122.279 217.927 142.218 1.00 81.72 95 ASN C O 1
ATOM 714 N N . ILE A 1 98 ? 121.957 219.612 140.758 1.00 78.52 96 ILE C N 1
ATOM 715 C CA . ILE A 1 98 ? 120.799 219.016 140.096 1.00 77.37 96 ILE C CA 1
ATOM 716 C C . ILE A 1 98 ? 121.144 218.920 138.615 1.00 78.62 96 ILE C C 1
ATOM 717 O O . ILE A 1 98 ? 120.943 219.865 137.849 1.00 81.57 96 ILE C O 1
ATOM 722 N N . VAL A 1 99 ? 121.658 217.769 138.197 1.00 77.76 97 VAL C N 1
ATOM 723 C CA . VAL A 1 99 ? 122.052 217.553 136.810 1.00 79.41 97 VAL C CA 1
ATOM 724 C C . VAL A 1 99 ? 120.840 217.065 136.028 1.00 81.28 97 VAL C C 1
ATOM 725 O O . VAL A 1 99 ? 120.293 215.996 136.316 1.00 84.66 97 VAL C O 1
ATOM 729 N N . VAL A 1 100 ? 120.427 217.843 135.033 1.00 79.99 98 VAL C N 1
ATOM 730 C CA . VAL A 1 100 ? 119.288 217.523 134.182 1.00 82.12 98 VAL C CA 1
ATOM 731 C C . VAL A 1 100 ? 119.819 217.090 132.825 1.00 86.38 98 VAL C C 1
ATOM 732 O O . VAL A 1 100 ? 120.608 217.812 132.205 1.00 89.80 98 VAL C O 1
ATOM 736 N N . PHE A 1 101 ? 119.395 215.915 132.367 1.00 85.64 99 PHE C N 1
ATOM 737 C CA . PHE A 1 101 ? 119.839 215.416 131.073 1.00 85.07 99 PHE C CA 1
ATOM 738 C C . PHE A 1 101 ? 118.854 214.369 130.579 1.00 87.40 99 PHE C C 1
ATOM 739 O O . PHE A 1 101 ? 118.052 213.831 131.345 1.00 91.22 99 PHE C O 1
ATOM 747 N N . SER A 1 102 ? 118.930 214.089 129.282 1.00 88.08 100 SER C N 1
ATOM 748 C CA . SER A 1 102 ? 118.075 213.108 128.631 1.00 90.52 100 SER C CA 1
ATOM 749 C C . SER A 1 102 ? 118.890 211.878 128.261 1.00 91.19 100 SER C C 1
ATOM 750 O O . SER A 1 102 ? 120.013 211.994 127.761 1.00 91.22 100 SER C O 1
ATOM 753 N N . LEU A 1 103 ? 118.320 210.698 128.509 1.00 88.38 101 LEU C N 1
ATOM 754 C CA . LEU A 1 103 ? 119.028 209.457 128.222 1.00 88.16 101 LEU C CA 1
ATOM 755 C C . LEU A 1 103 ? 119.074 209.137 126.735 1.00 90.85 101 LEU C C 1
ATOM 756 O O . LEU A 1 103 ? 119.864 208.281 126.325 1.00 92.96 101 LEU C O 1
ATOM 761 N N . SER A 1 104 ? 118.250 209.795 125.922 1.00 90.88 102 SER C N 1
ATOM 762 C CA . SER A 1 104 ? 118.120 209.430 124.518 1.00 91.60 102 SER C CA 1
ATOM 763 C C . SER A 1 104 ? 119.075 210.186 123.606 1.00 95.18 102 SER C C 1
ATOM 764 O O . SER A 1 104 ? 119.474 209.653 122.565 1.00 96.21 102 SER C O 1
ATOM 767 N N . GLY A 1 105 ? 119.448 211.411 123.964 1.00 96.82 103 GLY C N 1
ATOM 768 C CA . GLY A 1 105 ? 120.326 212.185 123.115 1.00 97.11 103 GLY C CA 1
ATOM 769 C C . GLY A 1 105 ? 121.745 211.655 123.114 1.00 91.71 103 GLY C C 1
ATOM 770 O O . GLY A 1 105 ? 122.159 210.889 123.980 1.00 91.68 103 GLY C O 1
ATOM 771 N N . GLY A 1 106 ? 122.504 212.071 122.104 1.00 93.09 104 GLY C N 1
ATOM 772 C CA . GLY A 1 106 ? 123.893 211.671 122.008 1.00 96.26 104 GLY C CA 1
ATOM 773 C C . GLY A 1 106 ? 124.863 212.530 122.782 1.00 97.66 104 GLY C C 1
ATOM 774 O O . GLY A 1 106 ? 126.047 212.191 122.860 1.00 97.43 104 GLY C O 1
ATOM 775 N N . SER A 1 107 ? 124.391 213.634 123.353 1.00 98.70 105 SER C N 1
ATOM 776 C CA . SER A 1 107 ? 125.233 214.545 124.116 1.00 94.95 105 SER C CA 1
ATOM 777 C C . SER A 1 107 ? 124.829 214.617 125.577 1.00 91.16 105 SER C C 1
ATOM 778 O O . SER A 1 107 ? 125.686 214.487 126.459 1.00 90.16 105 SER C O 1
ATOM 781 N N . GLY A 1 108 ? 123.544 214.831 125.858 1.00 93.56 106 GLY C N 1
ATOM 782 C CA . GLY A 1 108 ? 123.096 214.870 127.239 1.00 90.54 106 GLY C CA 1
ATOM 783 C C . GLY A 1 108 ? 123.292 213.548 127.953 1.00 90.24 106 GLY C C 1
ATOM 784 O O . GLY A 1 108 ? 123.695 213.515 129.116 1.00 88.39 106 GLY C O 1
ATOM 785 N N . SER A 1 109 ? 123.034 212.440 127.258 1.00 90.48 107 SER C N 1
ATOM 786 C CA . SER A 1 109 ? 123.168 211.123 127.866 1.00 87.98 107 SER C CA 1
ATOM 787 C C . SER A 1 109 ? 124.615 210.728 128.119 1.00 90.96 107 SER C C 1
ATOM 788 O O . SER A 1 109 ? 124.850 209.695 128.752 1.00 95.23 107 SER C O 1
ATOM 791 N N . VAL A 1 110 ? 125.580 211.494 127.624 1.00 89.72 108 VAL C N 1
ATOM 792 C CA . VAL A 1 110 ? 126.993 211.242 127.884 1.00 84.93 108 VAL C CA 1
ATOM 793 C C . VAL A 1 110 ? 127.561 212.238 128.883 1.00 86.28 108 VAL C C 1
ATOM 794 O O . VAL A 1 110 ? 128.186 211.851 129.870 1.00 89.05 108 VAL C O 1
ATOM 798 N N . ALA A 1 111 ? 127.353 213.534 128.642 1.00 86.18 109 ALA C N 1
ATOM 799 C CA . ALA A 1 111 ? 127.864 214.548 129.555 1.00 82.51 109 ALA C CA 1
ATOM 800 C C . ALA A 1 111 ? 127.097 214.589 130.868 1.00 84.76 109 ALA C C 1
ATOM 801 O O . ALA A 1 111 ? 127.605 215.144 131.847 1.00 83.97 109 ALA C O 1
ATOM 803 N N . GLY A 1 112 ? 125.895 214.022 130.915 1.00 85.63 110 GLY C N 1
ATOM 804 C CA . GLY A 1 112 ? 125.134 213.944 132.137 1.00 81.32 110 GLY C CA 1
ATOM 805 C C . GLY A 1 112 ? 125.732 212.948 133.106 1.00 81.50 110 GLY C C 1
ATOM 806 O O . GLY A 1 112 ? 126.148 213.301 134.212 1.00 81.38 110 GLY C O 1
ATOM 807 N N . PRO A 1 113 ? 125.773 211.674 132.710 1.00 80.73 111 PRO C N 1
ATOM 808 C CA . PRO A 1 113 ? 126.424 210.668 133.560 1.00 79.15 111 PRO C CA 1
ATOM 809 C C . PRO A 1 113 ? 127.875 210.979 133.867 1.00 82.00 111 PRO C C 1
ATOM 810 O O . PRO A 1 113 ? 128.338 210.666 134.967 1.00 85.18 111 PRO C O 1
ATOM 814 N N . ALA A 1 114 ? 128.612 211.579 132.931 1.00 80.92 112 ALA C N 1
ATOM 815 C CA . ALA A 1 114 ? 129.986 211.969 133.229 1.00 79.17 112 ALA C CA 1
ATOM 816 C C . ALA A 1 114 ? 130.031 213.009 134.340 1.00 82.56 112 ALA C C 1
ATOM 817 O O . ALA A 1 114 ? 130.838 212.901 135.272 1.00 85.04 112 ALA C O 1
ATOM 819 N N . LEU A 1 115 ? 129.157 214.017 134.268 1.00 81.14 113 LEU C N 1
ATOM 820 C CA . LEU A 1 115 ? 129.082 215.012 135.332 1.00 79.00 113 LEU C CA 1
ATOM 821 C C . LEU A 1 115 ? 128.703 214.371 136.658 1.00 82.52 113 LEU C C 1
ATOM 822 O O . LEU A 1 115 ? 129.293 214.684 137.697 1.00 88.99 113 LEU C O 1
ATOM 827 N N . VAL A 1 116 ? 127.720 213.470 136.639 1.00 81.30 114 VAL C N 1
ATOM 828 C CA . VAL A 1 116 ? 127.270 212.830 137.872 1.00 82.02 114 VAL C CA 1
ATOM 829 C C . VAL A 1 116 ? 128.397 212.014 138.489 1.00 83.88 114 VAL C C 1
ATOM 830 O O . VAL A 1 116 ? 128.644 212.078 139.698 1.00 87.81 114 VAL C O 1
ATOM 834 N N . ALA A 1 117 ? 129.102 211.237 137.665 1.00 79.80 115 ALA C N 1
ATOM 835 C CA . ALA A 1 117 ? 130.185 210.404 138.172 1.00 80.00 115 ALA C CA 1
ATOM 836 C C . ALA A 1 117 ? 131.330 211.246 138.715 1.00 86.48 115 ALA C C 1
ATOM 837 O O . ALA A 1 117 ? 131.900 210.923 139.764 1.00 93.83 115 ALA C O 1
ATOM 839 N N . ASN A 1 118 ? 131.687 212.329 138.019 1.00 85.40 116 ASN C N 1
ATOM 840 C CA . ASN A 1 118 ? 132.771 213.177 138.503 1.00 87.91 116 ASN C CA 1
ATOM 841 C C . ASN A 1 118 ? 132.390 213.885 139.797 1.00 92.17 116 ASN C C 1
ATOM 842 O O . ASN A 1 118 ? 133.221 214.017 140.703 1.00 95.24 116 ASN C O 1
ATOM 847 N N . LEU A 1 119 ? 131.145 214.353 139.904 1.00 91.08 117 LEU C N 1
ATOM 848 C CA . LEU A 1 119 ? 130.704 214.984 141.143 1.00 89.04 117 LEU C CA 1
ATOM 849 C C . LEU A 1 119 ? 130.676 213.986 142.294 1.00 90.19 117 LEU C C 1
ATOM 850 O O . LEU A 1 119 ? 131.106 214.306 143.407 1.00 94.91 117 LEU C O 1
ATOM 855 N N . LEU A 1 120 ? 130.179 212.771 142.048 1.00 88.09 118 LEU C N 1
ATOM 856 C CA . LEU A 1 120 ? 130.156 211.758 143.098 1.00 87.19 118 LEU C CA 1
ATOM 857 C C . LEU A 1 120 ? 131.564 211.388 143.540 1.00 90.51 118 LEU C C 1
ATOM 858 O O . LEU A 1 120 ? 131.819 211.202 144.735 1.00 93.47 118 LEU C O 1
ATOM 863 N N . GLU A 1 121 ? 132.492 211.270 142.589 1.00 91.05 119 GLU C N 1
ATOM 864 C CA . GLU A 1 121 ? 133.867 210.940 142.942 1.00 95.36 119 GLU C CA 1
ATOM 865 C C . GLU A 1 121 ? 134.526 212.061 143.735 1.00 99.60 119 GLU C C 1
ATOM 866 O O . GLU A 1 121 ? 135.344 211.792 144.621 1.00 106.21 119 GLU C O 1
ATOM 872 N N . ARG A 1 122 ? 134.186 213.316 143.436 1.00 94.59 120 ARG C N 1
ATOM 873 C CA . ARG A 1 122 ? 134.704 214.443 144.202 1.00 96.36 120 ARG C CA 1
ATOM 874 C C . ARG A 1 122 ? 134.078 214.555 145.584 1.00 97.33 120 ARG C C 1
ATOM 875 O O . ARG A 1 122 ? 134.551 215.358 146.393 1.00 99.35 120 ARG C O 1
ATOM 883 N N . GLY A 1 123 ? 133.037 213.781 145.872 1.00 93.95 121 GLY C N 1
ATOM 884 C CA . GLY A 1 123 ? 132.349 213.872 147.140 1.00 93.15 121 GLY C CA 1
ATOM 885 C C . GLY A 1 123 ? 131.186 214.835 147.170 1.00 93.95 121 GLY C C 1
ATOM 886 O O . GLY A 1 123 ? 130.633 215.076 148.249 1.00 99.47 121 GLY C O 1
ATOM 887 N N . GLU A 1 124 ? 130.799 215.394 146.029 1.00 91.98 122 GLU C N 1
ATOM 888 C CA . GLU A 1 124 ? 129.682 216.321 145.981 1.00 93.03 122 GLU C CA 1
ATOM 889 C C . GLU A 1 124 ? 128.359 215.570 146.116 1.00 96.10 122 GLU C C 1
ATOM 890 O O . GLU A 1 124 ? 128.286 214.345 145.985 1.00 95.33 122 GLU C O 1
ATOM 896 N N . ARG A 1 125 ? 127.302 216.328 146.387 1.00 94.93 123 ARG C N 1
ATOM 897 C CA . ARG A 1 125 ? 125.951 215.792 146.511 1.00 88.54 123 ARG C CA 1
ATOM 898 C C . ARG A 1 125 ? 125.179 216.161 145.251 1.00 85.03 123 ARG C C 1
ATOM 899 O O . ARG A 1 125 ? 124.928 217.342 144.995 1.00 88.43 123 ARG C O 1
ATOM 907 N N . VAL A 1 126 ? 124.799 215.156 144.466 1.00 79.02 124 VAL C N 1
ATOM 908 C CA . VAL A 1 126 ? 124.171 215.371 143.170 1.00 80.76 124 VAL C CA 1
ATOM 909 C C . VAL A 1 126 ? 122.898 214.542 143.083 1.00 83.41 124 VAL C C 1
ATOM 910 O O . VAL A 1 126 ? 122.897 213.355 143.426 1.00 85.28 124 VAL C O 1
ATOM 914 N N . VAL A 1 127 ? 121.816 215.173 142.634 1.00 85.56 125 VAL C N 1
ATOM 915 C CA . VAL A 1 127 ? 120.550 214.511 142.34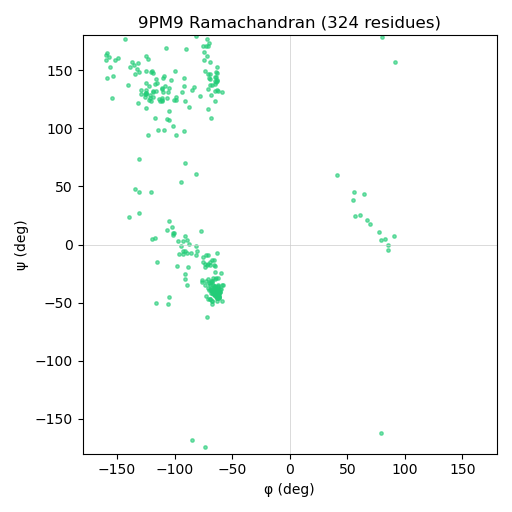7 1.00 81.89 125 VAL C CA 1
ATOM 916 C C . VAL A 1 127 ? 120.206 214.779 140.891 1.00 82.38 125 VAL C C 1
ATOM 917 O O . VAL A 1 127 ? 120.129 215.938 140.472 1.00 85.67 125 VAL C O 1
ATOM 921 N N . CYS A 1 128 ? 119.990 213.716 140.127 1.00 83.23 126 CYS C N 1
ATOM 922 C CA . CYS A 1 128 ? 119.778 213.834 138.692 1.00 86.00 126 CYS C CA 1
ATOM 923 C C . CYS A 1 128 ? 118.295 213.954 138.371 1.00 89.11 126 CYS C C 1
ATOM 924 O O . CYS A 1 128 ? 117.453 213.342 139.031 1.00 93.17 126 CYS C O 1
ATOM 927 N N . CYS A 1 129 ? 117.983 214.760 137.362 1.00 86.91 127 CYS C N 1
ATOM 928 C CA . CYS A 1 129 ? 116.664 214.788 136.744 1.00 87.69 127 CYS C CA 1
ATOM 929 C C . CYS A 1 129 ? 116.805 214.223 135.338 1.00 89.78 127 CYS C C 1
ATOM 930 O O . CYS A 1 129 ? 117.600 214.731 134.540 1.00 88.75 127 CYS C O 1
ATOM 933 N N . ILE A 1 130 ? 116.041 213.177 135.042 1.00 91.94 128 ILE C N 1
ATOM 934 C CA . ILE A 1 130 ? 116.242 212.366 133.849 1.00 88.59 128 ILE C CA 1
ATOM 935 C C . ILE A 1 130 ? 114.944 212.308 133.060 1.00 88.34 128 ILE C C 1
ATOM 936 O O . ILE A 1 130 ? 113.877 212.062 133.631 1.00 93.77 128 ILE C O 1
ATOM 941 N N . VAL A 1 131 ? 115.037 212.538 131.754 1.00 84.04 129 VAL C N 1
ATOM 942 C CA . VAL A 1 131 ? 113.910 212.416 130.839 1.00 87.87 129 VAL C CA 1
ATOM 943 C C . VAL A 1 131 ? 114.316 211.454 129.734 1.00 89.47 129 VAL C C 1
ATOM 944 O O . VAL A 1 131 ? 115.259 211.730 128.983 1.00 92.52 129 VAL C O 1
ATOM 948 N N . ALA A 1 132 ? 113.609 210.333 129.628 1.00 91.81 130 ALA C N 1
ATOM 949 C CA . ALA A 1 132 ? 113.938 209.280 128.676 1.00 91.52 130 ALA C CA 1
ATOM 950 C C . ALA A 1 132 ? 112.869 209.207 127.597 1.00 94.18 130 ALA C C 1
ATOM 951 O O . ALA A 1 132 ? 111.672 209.232 127.901 1.00 101.04 130 ALA C O 1
ATOM 953 N N . SER A 1 133 ? 113.303 209.108 126.343 1.00 90.94 131 SER C N 1
ATOM 954 C CA . SER A 1 133 ? 112.410 209.064 125.196 1.00 95.44 131 SER C CA 1
ATOM 955 C C . SER A 1 133 ? 112.619 207.772 124.420 1.00 99.11 131 SER C C 1
ATOM 956 O O . SER A 1 133 ? 113.725 207.229 124.374 1.00 102.03 131 SER C O 1
ATOM 959 N N . PHE A 1 134 ? 111.544 207.287 123.804 1.00 98.96 132 PHE C N 1
ATOM 960 C CA . PHE A 1 134 ? 111.545 206.028 123.064 1.00 98.88 132 PHE C CA 1
ATOM 961 C C . PHE A 1 134 ? 110.847 206.197 121.721 1.00 102.62 132 PHE C C 1
ATOM 962 O O . PHE A 1 134 ? 109.989 205.403 121.331 1.00 106.34 132 PHE C O 1
ATOM 970 N N . ASP A 1 135 ? 111.208 207.251 120.989 1.00 104.36 133 ASP C N 1
ATOM 971 C CA . ASP A 1 135 ? 110.582 207.515 119.699 1.00 106.88 133 ASP C CA 1
ATOM 972 C C . ASP A 1 135 ? 111.298 206.823 118.545 1.00 103.87 133 ASP C C 1
ATOM 973 O O . ASP A 1 135 ? 110.648 206.385 117.591 1.00 105.71 133 ASP C O 1
ATOM 978 N N . ASP A 1 136 ? 112.621 206.713 118.608 1.00 99.79 134 ASP C N 1
ATOM 979 C CA . ASP A 1 136 ? 113.401 206.029 117.590 1.00 97.91 134 ASP C CA 1
ATOM 980 C C . ASP A 1 136 ? 114.217 204.917 118.232 1.00 96.83 134 ASP C C 1
ATOM 981 O O . ASP A 1 136 ? 114.460 204.916 119.442 1.00 98.93 134 ASP C O 1
ATOM 986 N N . GLU A 1 137 ? 114.634 203.957 117.403 1.00 95.37 135 GLU C N 1
ATOM 987 C CA . GLU A 1 137 ? 115.436 202.846 117.905 1.00 94.91 135 GLU C CA 1
ATOM 988 C C . GLU A 1 137 ? 116.751 203.339 118.494 1.00 96.01 135 GLU C C 1
ATOM 989 O O . GLU A 1 137 ? 117.201 202.841 119.533 1.00 96.25 135 GLU C O 1
ATOM 995 N N . ARG A 1 138 ? 117.382 204.316 117.841 1.00 96.39 136 ARG C N 1
ATOM 996 C CA . ARG A 1 138 ? 118.615 204.884 118.372 1.00 91.16 136 ARG C CA 1
ATOM 997 C C . ARG A 1 138 ? 118.383 205.510 119.740 1.00 93.60 136 ARG C C 1
ATOM 998 O O . ARG A 1 138 ? 119.207 205.355 120.648 1.00 95.07 136 ARG C O 1
ATOM 1006 N N . GLN A 1 139 ? 117.261 206.213 119.909 1.00 94.91 137 GLN C N 1
ATOM 1007 C CA . GLN A 1 139 ? 116.946 206.808 121.205 1.00 94.16 137 GLN C CA 1
ATOM 1008 C C . GLN A 1 139 ? 116.770 205.741 122.276 1.00 93.69 137 GLN C C 1
ATOM 1009 O O . GLN A 1 139 ? 117.258 205.894 123.400 1.00 94.81 137 GLN C O 1
ATOM 1015 N N . THR A 1 140 ? 116.070 204.653 121.949 1.00 93.81 138 THR C N 1
ATOM 1016 C CA . THR A 1 140 ? 115.861 203.587 122.924 1.00 91.36 138 THR C CA 1
ATOM 1017 C C . THR A 1 140 ? 117.173 202.917 123.309 1.00 90.57 138 THR C C 1
ATOM 1018 O O . THR A 1 140 ? 117.417 202.645 124.492 1.00 91.90 138 THR C O 1
ATOM 1022 N N . ILE A 1 141 ? 118.031 202.641 122.325 1.00 88.04 139 ILE C N 1
ATOM 1023 C CA . ILE A 1 141 ? 119.317 202.017 122.619 1.00 86.95 139 ILE C CA 1
ATOM 1024 C C . ILE A 1 141 ? 120.178 202.946 123.463 1.00 89.65 139 ILE C C 1
ATOM 1025 O O . ILE A 1 141 ? 120.847 202.509 124.408 1.00 92.37 139 ILE C O 1
ATOM 1030 N N . ASN A 1 142 ? 120.175 204.242 123.140 1.00 88.95 140 ASN C N 1
ATOM 1031 C CA . ASN A 1 142 ? 120.930 205.202 123.936 1.00 86.65 140 ASN C CA 1
ATOM 1032 C C . ASN A 1 142 ? 120.412 205.262 125.365 1.00 88.99 140 ASN C C 1
ATOM 1033 O O . ASN A 1 142 ? 121.199 205.319 126.313 1.00 89.33 140 ASN C O 1
ATOM 1038 N N . ALA A 1 143 ? 119.089 205.258 125.540 1.00 91.07 141 ALA C N 1
ATOM 1039 C CA . ALA A 1 143 ? 118.524 205.294 126.884 1.00 89.33 141 ALA C CA 1
ATOM 1040 C C . ALA A 1 143 ? 118.905 204.051 127.676 1.00 89.33 141 ALA C C 1
ATOM 1041 O O . ALA A 1 143 ? 119.262 204.144 128.857 1.00 89.46 141 ALA C O 1
ATOM 1043 N N . ASP A 1 144 ? 118.838 202.878 127.043 1.00 88.07 142 ASP C N 1
ATOM 1044 C CA . ASP A 1 144 ? 119.225 201.649 127.729 1.00 86.03 142 ASP C CA 1
ATOM 1045 C C . ASP A 1 144 ? 120.696 201.679 128.122 1.00 89.94 142 ASP C C 1
ATOM 1046 O O . ASP A 1 144 ? 121.053 201.327 129.254 1.00 93.37 142 ASP C O 1
ATOM 1051 N N . ARG A 1 145 ? 121.562 202.110 127.202 1.00 88.67 143 ARG C N 1
ATOM 1052 C CA . ARG A 1 145 ? 122.988 202.181 127.502 1.00 87.58 143 ARG C CA 1
ATOM 1053 C C . ARG A 1 145 ? 123.267 203.168 128.626 1.00 87.50 143 ARG C C 1
ATOM 1054 O O . ARG A 1 145 ? 124.083 202.894 129.511 1.00 89.87 143 ARG C O 1
ATOM 1062 N N . THR A 1 146 ? 122.595 204.320 128.615 1.00 85.68 144 THR C N 1
ATOM 1063 C CA . THR A 1 146 ? 122.835 205.323 129.646 1.00 84.29 144 THR C CA 1
ATOM 1064 C C . THR A 1 146 ? 122.340 204.851 131.005 1.00 84.36 144 THR C C 1
ATOM 1065 O O . THR A 1 146 ? 122.989 205.100 132.026 1.00 85.74 144 THR C O 1
ATOM 1069 N N . PHE A 1 147 ? 121.190 204.177 131.044 1.00 85.67 145 PHE C N 1
ATOM 1070 C CA . PHE A 1 147 ? 120.702 203.661 132.317 1.00 84.27 145 PHE C CA 1
ATOM 1071 C C . PHE A 1 147 ? 121.623 202.574 132.858 1.00 85.77 145 PHE C C 1
ATOM 1072 O O . PHE A 1 147 ? 121.913 202.541 134.061 1.00 87.29 145 PHE C O 1
ATOM 1080 N N . LYS A 1 148 ? 122.104 201.684 131.985 1.00 84.27 146 LYS C N 1
ATOM 1081 C CA . LYS A 1 148 ? 123.069 200.680 132.424 1.00 81.12 146 LYS C CA 1
ATOM 1082 C C . LYS A 1 148 ? 124.348 201.334 132.926 1.00 82.92 146 LYS C C 1
ATOM 1083 O O . LYS A 1 148 ? 124.928 200.896 133.926 1.00 84.98 146 LYS C O 1
ATOM 1089 N N . GLY A 1 149 ? 124.807 202.382 132.242 1.00 83.61 147 GLY C N 1
ATOM 1090 C CA . GLY A 1 149 ? 125.998 203.082 132.688 1.00 85.23 147 GLY C CA 1
ATOM 1091 C C . GLY A 1 149 ? 125.811 203.761 134.029 1.00 81.84 147 GLY C C 1
ATOM 1092 O O . GLY A 1 149 ? 126.722 203.777 134.856 1.00 84.39 147 GLY C O 1
ATOM 1093 N N . LEU A 1 150 ? 124.631 204.336 134.263 1.00 79.28 148 LEU C N 1
ATOM 1094 C CA . LEU A 1 150 ? 124.357 204.951 135.557 1.00 78.67 148 LEU C CA 1
ATOM 1095 C C . LEU A 1 150 ? 124.303 203.909 136.666 1.00 82.77 148 LEU C C 1
ATOM 1096 O O . LEU A 1 150 ? 124.810 204.142 137.769 1.00 86.51 148 LEU C O 1
ATOM 1101 N N . MET A 1 151 ? 123.695 202.752 136.395 1.00 84.73 149 MET C N 1
ATOM 1102 C CA . MET A 1 151 ? 123.700 201.680 137.386 1.00 85.15 149 MET C CA 1
ATOM 1103 C C . MET A 1 151 ? 125.120 201.210 137.678 1.00 86.25 149 MET C C 1
ATOM 1104 O O . MET A 1 151 ? 125.488 200.993 138.840 1.00 87.21 149 MET C O 1
ATOM 1109 N N . ALA A 1 152 ? 125.936 201.059 136.632 1.00 81.91 150 ALA C N 1
ATOM 1110 C CA . ALA A 1 152 ? 127.325 200.659 136.824 1.00 78.43 150 ALA C CA 1
ATOM 1111 C C . ALA A 1 152 ? 128.095 201.705 137.615 1.00 80.42 150 ALA C C 1
ATOM 1112 O O . ALA A 1 152 ? 128.933 201.364 138.453 1.00 85.36 150 ALA C O 1
ATOM 1114 N N . ALA A 1 153 ? 127.835 202.987 137.351 1.00 77.74 151 ALA C N 1
ATOM 1115 C CA . ALA A 1 153 ? 128.497 204.050 138.098 1.00 78.22 151 ALA C CA 1
ATOM 1116 C C . ALA A 1 153 ? 128.096 204.022 139.564 1.00 83.19 151 ALA C C 1
ATOM 1117 O O . ALA A 1 153 ? 128.935 204.221 140.449 1.00 86.37 151 ALA C O 1
ATOM 1119 N N . ALA A 1 154 ? 126.814 203.778 139.842 1.00 83.61 152 ALA C N 1
ATOM 1120 C CA . ALA A 1 154 ? 126.370 203.665 141.227 1.00 83.23 152 ALA C CA 1
ATOM 1121 C C . ALA A 1 154 ? 127.049 202.496 141.925 1.00 85.62 152 ALA C C 1
ATOM 1122 O O . ALA A 1 154 ? 127.458 202.609 143.086 1.00 88.36 152 ALA C O 1
ATOM 1124 N N . GLU A 1 155 ? 127.182 201.364 141.233 1.00 83.39 153 GLU C N 1
ATOM 1125 C CA . GLU A 1 155 ? 127.802 200.198 141.856 1.00 83.74 153 GLU C CA 1
ATOM 1126 C C . GLU A 1 155 ? 129.303 200.391 142.047 1.00 83.34 153 GLU C C 1
ATOM 1127 O O . GLU A 1 155 ? 129.865 199.950 143.056 1.00 88.19 153 GLU C O 1
ATOM 1133 N N . GLY A 1 156 ? 129.970 201.037 141.094 1.00 79.53 154 GLY C N 1
ATOM 1134 C CA . GLY A 1 156 ? 131.415 201.133 141.115 1.00 78.84 154 GLY C CA 1
ATOM 1135 C C . GLY A 1 156 ? 131.965 202.318 141.877 1.00 80.88 154 GLY C C 1
ATOM 1136 O O . GLY A 1 156 ? 133.137 202.318 142.263 1.00 83.72 154 GLY C O 1
ATOM 1137 N N . LEU A 1 157 ? 131.139 203.336 142.100 1.00 79.22 155 LEU C N 1
ATOM 1138 C CA . LEU A 1 157 ? 131.542 204.474 142.911 1.00 81.20 155 LEU C CA 1
ATOM 1139 C C . LEU A 1 157 ? 131.201 204.297 144.382 1.00 86.48 155 LEU C C 1
ATOM 1140 O O . LEU A 1 157 ? 131.582 205.147 145.193 1.00 92.62 155 LEU C O 1
ATOM 1145 N N . LYS A 1 158 ? 130.504 203.217 144.738 1.00 84.55 156 LYS C N 1
ATOM 1146 C CA . LYS A 1 158 ? 130.075 202.964 146.113 1.00 85.14 156 LYS C CA 1
ATOM 1147 C C . LYS A 1 158 ? 129.270 204.139 146.662 1.00 89.12 156 LYS C C 1
ATOM 1148 O O . LYS A 1 158 ? 129.393 204.509 147.830 1.00 93.40 156 LYS C O 1
ATOM 1154 N N . ARG A 1 159 ? 128.434 204.729 145.808 1.00 85.39 157 ARG C N 1
ATOM 1155 C CA . ARG A 1 159 ? 127.656 205.887 146.181 1.00 84.87 157 ARG C CA 1
ATOM 1156 C C . ARG A 1 159 ? 126.419 205.922 145.297 1.00 85.62 157 ARG C C 1
ATOM 1157 O O . ARG A 1 159 ? 126.555 205.882 144.065 1.00 87.41 157 ARG C O 1
ATOM 1165 N N . PRO A 1 160 ? 125.224 205.989 145.877 1.00 83.51 158 PRO C N 1
ATOM 1166 C CA . PRO A 1 160 ? 124.006 205.905 145.068 1.00 82.95 158 PRO C CA 1
ATOM 1167 C C . PRO A 1 160 ? 123.862 207.078 144.113 1.00 84.80 158 PRO C C 1
ATOM 1168 O O . PRO A 1 160 ? 124.222 208.216 144.423 1.00 86.66 158 PRO C O 1
ATOM 1172 N N . VAL A 1 161 ? 123.318 206.782 142.938 1.00 84.57 159 VAL C N 1
ATOM 1173 C CA . VAL A 1 161 ? 123.012 207.784 141.925 1.00 85.08 159 VAL C CA 1
ATOM 1174 C C . VAL A 1 161 ? 121.514 208.045 142.007 1.00 86.69 159 VAL C C 1
ATOM 1175 O O . VAL A 1 161 ? 120.707 207.257 141.508 1.00 88.02 159 VAL C O 1
ATOM 1179 N N . ILE A 1 162 ? 121.134 209.150 142.637 1.00 85.80 160 ILE C N 1
ATOM 1180 C CA . ILE A 1 162 ? 119.723 209.479 142.800 1.00 82.28 160 ILE C CA 1
ATOM 1181 C C . ILE A 1 162 ? 119.191 210.043 141.491 1.00 83.77 160 ILE C C 1
ATOM 1182 O O . ILE A 1 162 ? 119.766 210.977 140.921 1.00 86.57 160 ILE C O 1
ATOM 1187 N N . VAL A 1 163 ? 118.091 209.472 141.010 1.00 81.33 161 VAL C N 1
ATOM 1188 C CA . VAL A 1 163 ? 117.554 209.756 139.687 1.00 82.46 161 VAL C CA 1
ATOM 1189 C C . VAL A 1 163 ? 116.078 210.098 139.818 1.00 84.81 161 VAL C C 1
ATOM 1190 O O . VAL A 1 163 ? 115.317 209.352 140.443 1.00 90.45 161 VAL C O 1
ATOM 1194 N N . SER A 1 164 ? 115.677 211.221 139.229 1.00 83.48 162 SER C N 1
ATOM 1195 C CA . SER A 1 164 ? 114.269 211.588 139.100 1.00 89.25 162 SER C CA 1
ATOM 1196 C C . SER A 1 164 ? 113.852 211.192 137.689 1.00 91.64 162 SER C C 1
ATOM 1197 O O . SER A 1 164 ? 114.034 211.944 136.731 1.00 92.47 162 SER C O 1
ATOM 1200 N N . TYR A 1 165 ? 113.289 209.994 137.565 1.00 91.77 163 TYR C N 1
ATOM 1201 C CA . TYR A 1 165 ? 113.015 209.408 136.260 1.00 90.41 163 TYR C CA 1
ATOM 1202 C C . TYR A 1 165 ? 111.682 209.904 135.715 1.00 91.34 163 TYR C C 1
ATOM 1203 O O . TYR A 1 165 ? 110.674 209.917 136.427 1.00 95.27 163 TYR C O 1
ATOM 1212 N N . HIS A 1 166 ? 111.682 210.312 134.447 1.00 90.75 164 HIS C N 1
ATOM 1213 C CA . HIS A 1 166 ? 110.484 210.774 133.764 1.00 92.25 164 HIS C CA 1
ATOM 1214 C C . HIS A 1 166 ? 110.419 210.153 132.378 1.00 95.71 164 HIS C C 1
ATOM 1215 O O . HIS A 1 166 ? 111.443 209.787 131.796 1.00 97.06 164 HIS C O 1
ATOM 1222 N N . MET A 1 167 ? 109.204 210.041 131.851 1.00 100.10 165 MET C N 1
ATOM 1223 C CA . MET A 1 167 ? 108.957 209.410 130.564 1.00 103.08 165 MET C CA 1
ATOM 1224 C C . MET A 1 167 ? 108.270 210.395 129.629 1.00 105.92 165 MET C C 1
ATOM 1225 O O . MET A 1 167 ? 107.350 211.111 130.036 1.00 110.16 165 MET C O 1
ATOM 1230 N N . ASN A 1 168 ? 108.721 210.430 128.374 1.00 102.96 166 ASN C N 1
ATOM 1231 C CA . ASN A 1 168 ? 108.110 211.329 127.399 1.00 105.31 166 ASN C CA 1
ATOM 1232 C C . ASN A 1 168 ? 106.730 210.842 126.977 1.00 112.26 166 ASN C C 1
ATOM 1233 O O . ASN A 1 168 ? 105.788 211.637 126.883 1.00 116.47 166 ASN C O 1
ATOM 1238 N N . GLY A 1 169 ? 106.590 209.549 126.714 1.00 113.24 167 GLY C N 1
ATOM 1239 C CA . GLY A 1 169 ? 105.346 208.989 126.236 1.00 116.49 167 GLY C CA 1
ATOM 1240 C C . GLY A 1 169 ? 104.393 208.499 127.302 1.00 121.23 167 GLY C C 1
ATOM 1241 O O . GLY A 1 169 ? 103.376 207.885 126.964 1.00 126.71 167 GLY C O 1
ATOM 1242 N N . GLU A 1 170 ? 104.682 208.746 128.577 1.00 117.76 168 GLU C N 1
ATOM 1243 C CA . GLU A 1 170 ? 103.836 208.238 129.647 1.00 121.48 168 GLU C CA 1
ATOM 1244 C C . GLU A 1 170 ? 102.484 208.940 129.640 1.00 125.90 168 GLU C C 1
ATOM 1245 O O . GLU A 1 170 ? 102.413 210.172 129.618 1.00 125.14 168 GLU C O 1
ATOM 1251 N N . ASN A 1 171 ? 101.412 208.144 129.654 1.00 127.67 169 ASN C N 1
ATOM 1252 C CA . ASN A 1 171 ? 100.038 208.645 129.709 1.00 127.73 169 ASN C CA 1
ATOM 1253 C C . ASN A 1 171 ? 99.730 209.600 128.559 1.00 128.71 169 ASN C C 1
ATOM 1254 O O . ASN A 1 171 ? 98.844 210.450 128.666 1.00 129.41 169 ASN C O 1
ATOM 1259 N N . GLY A 1 172 ? 100.457 209.468 127.452 1.00 128.71 170 GLY C N 1
ATOM 1260 C CA . GLY A 1 172 ? 100.248 210.350 126.324 1.00 128.14 170 GLY C CA 1
ATOM 1261 C C . GLY A 1 172 ? 100.622 211.793 126.568 1.00 127.71 170 GLY C C 1
ATOM 1262 O O . GLY A 1 172 ? 100.138 212.675 125.856 1.00 129.25 170 GLY C O 1
ATOM 1263 N N . LYS A 1 173 ? 101.466 212.063 127.560 1.00 124.63 171 LYS C N 1
ATOM 1264 C CA . LYS A 1 173 ? 101.877 213.431 127.835 1.00 122.03 171 LYS C CA 1
ATOM 1265 C C . LYS A 1 173 ? 102.796 213.950 126.737 1.00 122.95 171 LYS C C 1
ATOM 1266 O O . LYS A 1 173 ? 103.579 213.205 126.143 1.00 124.27 171 LYS C O 1
ATOM 1272 N N . SER A 1 174 ? 102.690 215.247 126.467 1.00 120.40 172 SER C N 1
ATOM 1273 C CA . SER A 1 174 ? 103.573 215.898 125.515 1.00 118.72 172 SER C CA 1
ATOM 1274 C C . SER A 1 174 ? 104.898 216.242 126.191 1.00 115.39 172 SER C C 1
ATOM 1275 O O . SER A 1 174 ? 105.110 215.981 127.377 1.00 114.60 172 SER C O 1
ATOM 1278 N N . GLU A 1 175 ? 105.812 216.833 125.420 1.00 114.57 173 GLU C N 1
ATOM 1279 C CA . GLU A 1 175 ? 107.076 217.274 125.998 1.00 112.62 173 GLU C CA 1
ATOM 1280 C C . GLU A 1 175 ? 106.875 218.429 126.968 1.00 111.74 173 GLU C C 1
ATOM 1281 O O . GLU A 1 175 ? 107.632 218.562 127.935 1.00 111.68 173 GLU C O 1
ATOM 1287 N N . GLN A 1 176 ? 105.870 219.274 126.726 1.00 111.78 174 GLN C N 1
ATOM 1288 C CA . GLN A 1 176 ? 105.613 220.395 127.624 1.00 111.21 174 GLN C CA 1
ATOM 1289 C C . GLN A 1 176 ? 105.190 219.914 129.007 1.00 111.57 174 GLN C C 1
ATOM 1290 O O . GLN A 1 176 ? 105.623 220.469 130.024 1.00 113.93 174 GLN C O 1
ATOM 1296 N N . ASP A 1 177 ? 104.339 218.889 129.067 1.00 109.58 175 ASP C N 1
ATOM 1297 C CA . ASP A 1 177 ? 103.910 218.366 130.360 1.00 107.78 175 ASP C CA 1
ATOM 1298 C C . ASP A 1 177 ? 105.077 217.752 131.123 1.00 105.67 175 ASP C C 1
ATOM 1299 O O . ASP A 1 177 ? 105.198 217.935 132.341 1.00 106.51 175 ASP C O 1
ATOM 1304 N N . VAL A 1 178 ? 105.943 217.017 130.425 1.00 104.10 176 VAL C N 1
ATOM 1305 C CA . VAL A 1 178 ? 107.119 216.444 131.071 1.00 103.76 176 VAL C CA 1
ATOM 1306 C C . VAL A 1 178 ? 108.043 217.550 131.561 1.00 104.32 176 VAL C C 1
ATOM 1307 O O . VAL A 1 178 ? 108.633 217.453 132.644 1.00 106.11 176 VAL C O 1
ATOM 1311 N N . ASN A 1 179 ? 108.182 218.619 130.774 1.00 104.51 177 ASN C N 1
ATOM 1312 C CA . ASN A 1 179 ? 108.977 219.759 131.213 1.00 102.04 177 ASN C CA 1
ATOM 1313 C C . ASN A 1 179 ? 108.395 220.382 132.473 1.00 102.13 177 ASN C C 1
ATOM 1314 O O . ASN A 1 179 ? 109.137 220.745 133.389 1.00 101.77 177 ASN C O 1
ATOM 1319 N N . LEU A 1 180 ? 107.070 220.522 132.534 1.00 101.84 178 LEU C N 1
ATOM 1320 C CA . LEU A 1 180 ? 106.441 221.071 133.732 1.00 99.94 178 LEU C CA 1
ATOM 1321 C C . LEU A 1 180 ? 106.672 220.170 134.939 1.00 98.24 178 LEU C C 1
ATOM 1322 O O . LEU A 1 180 ? 106.929 220.657 136.047 1.00 99.63 178 LEU C O 1
ATOM 1327 N N . ASP A 1 181 ? 106.582 218.854 134.745 1.00 97.25 179 ASP C N 1
ATOM 1328 C CA . ASP A 1 181 ? 106.837 217.924 135.843 1.00 94.81 179 ASP C CA 1
ATOM 1329 C C . ASP A 1 181 ? 108.269 218.051 136.348 1.00 93.47 179 ASP C C 1
ATOM 1330 O O . ASP A 1 181 ? 108.515 218.113 137.561 1.00 92.65 179 ASP C O 1
ATOM 1335 N N . VAL A 1 182 ? 109.232 218.102 135.425 1.00 95.51 180 VAL C N 1
ATOM 1336 C CA . VAL A 1 182 ? 110.629 218.224 135.825 1.00 93.02 180 VAL C CA 1
ATOM 1337 C C . VAL A 1 182 ? 110.879 219.571 136.489 1.00 92.76 180 VAL C C 1
ATOM 1338 O O . VAL A 1 182 ? 111.667 219.673 137.433 1.00 92.98 180 VAL C O 1
ATOM 1342 N N . GLN A 1 183 ? 110.209 220.625 136.019 1.00 92.73 181 GLN C N 1
ATOM 1343 C CA . GLN A 1 183 ? 110.352 221.933 136.647 1.00 91.06 181 GLN C CA 1
ATOM 1344 C C . GLN A 1 183 ? 109.818 221.922 138.072 1.00 90.63 181 GLN C C 1
ATOM 1345 O O . GLN A 1 183 ? 110.420 222.516 138.971 1.00 91.30 181 GLN C O 1
ATOM 1351 N N . VAL A 1 184 ? 108.684 221.255 138.296 1.00 90.89 182 VAL C N 1
ATOM 1352 C CA . VAL A 1 184 ? 108.152 221.138 139.651 1.00 89.53 182 VAL C CA 1
ATOM 1353 C C . VAL A 1 184 ? 109.128 220.381 140.542 1.00 87.55 182 VAL C C 1
ATOM 1354 O O . VAL A 1 184 ? 109.395 220.784 141.683 1.00 87.39 182 VAL C O 1
ATOM 1358 N N . VAL A 1 185 ? 109.682 219.278 140.032 1.00 88.19 183 VAL C N 1
ATOM 1359 C CA . VAL A 1 185 ? 110.635 218.498 140.819 1.00 84.72 183 VAL C CA 1
ATOM 1360 C C . VAL A 1 185 ? 111.868 219.331 141.149 1.00 83.62 183 VAL C C 1
ATOM 1361 O O . VAL A 1 185 ? 112.373 219.301 142.278 1.00 86.43 183 VAL C O 1
ATOM 1365 N N . ILE A 1 186 ? 112.369 220.092 140.174 1.00 86.12 184 ILE C N 1
ATOM 1366 C CA . ILE A 1 186 ? 113.564 220.902 140.391 1.00 83.12 184 ILE C CA 1
ATOM 1367 C C . ILE A 1 186 ? 113.287 222.024 141.383 1.00 83.40 184 ILE C C 1
ATOM 1368 O O . ILE A 1 186 ? 114.130 222.340 142.227 1.00 86.74 184 ILE C O 1
ATOM 1373 N N . SER A 1 187 ? 112.114 222.653 141.295 1.00 82.87 185 SER C N 1
ATOM 1374 C CA . SER A 1 187 ? 111.770 223.698 142.252 1.00 82.75 185 SER C CA 1
ATOM 1375 C C . SER A 1 187 ? 111.673 223.139 143.665 1.00 82.25 185 SER C C 1
ATOM 1376 O O . SER A 1 187 ? 112.158 223.756 144.623 1.00 83.74 185 SER C O 1
ATOM 1379 N N . GLN A 1 188 ? 111.053 221.967 143.814 1.00 81.54 186 GLN C N 1
ATOM 1380 C CA . GLN A 1 188 ? 110.970 221.346 145.131 1.00 77.32 186 GLN C CA 1
ATOM 1381 C C . GLN A 1 188 ? 112.353 220.984 145.660 1.00 78.53 186 GLN C C 1
ATOM 1382 O O . GLN A 1 188 ? 112.636 221.166 146.849 1.00 81.30 186 GLN C O 1
ATOM 1388 N N . LEU A 1 189 ? 113.229 220.474 144.792 1.00 79.44 187 LEU C N 1
ATOM 1389 C CA . LEU A 1 189 ? 114.589 220.161 145.219 1.00 73.81 187 LEU C CA 1
ATOM 1390 C C . LEU A 1 189 ? 115.346 221.419 145.623 1.00 75.75 187 LEU C C 1
ATOM 1391 O O . LEU A 1 189 ? 116.114 221.405 146.591 1.00 79.09 187 LEU C O 1
ATOM 1396 N N . CYS A 1 190 ? 115.155 222.513 144.885 1.00 77.04 188 CYS C N 1
ATOM 1397 C CA . CYS A 1 190 ? 115.825 223.764 145.220 1.00 77.99 188 CYS C CA 1
ATOM 1398 C C . CYS A 1 190 ? 115.356 224.294 146.567 1.00 82.10 188 CYS C C 1
ATOM 1399 O O . CYS A 1 190 ? 116.163 224.788 147.363 1.00 87.11 188 CYS C O 1
ATOM 1402 N N . VAL A 1 191 ? 114.053 224.205 146.841 1.00 83.41 189 VAL C N 1
ATOM 1403 C CA . VAL A 1 191 ? 113.550 224.618 148.150 1.00 82.28 189 VAL C CA 1
ATOM 1404 C C . VAL A 1 191 ? 114.104 223.714 149.244 1.00 79.87 189 VAL C C 1
ATOM 1405 O O . VAL A 1 191 ? 114.479 224.181 150.326 1.00 81.02 189 VAL C O 1
ATOM 1409 N N . LEU A 1 192 ? 114.162 222.407 148.981 1.00 80.42 190 LEU C N 1
ATOM 1410 C CA . LEU A 1 192 ? 114.722 221.476 149.956 1.00 78.40 190 LEU C CA 1
ATOM 1411 C C . LEU A 1 192 ? 116.196 221.761 150.217 1.00 79.70 190 LEU C C 1
ATOM 1412 O O . LEU A 1 192 ? 116.652 221.714 151.365 1.00 83.43 190 LEU C O 1
ATOM 1417 N N . PHE A 1 193 ? 116.953 222.061 149.168 1.00 79.59 191 PHE C N 1
ATOM 1418 C CA . PHE A 1 193 ? 118.395 222.236 149.265 1.00 79.36 191 PHE C CA 1
ATOM 1419 C C . PHE A 1 193 ? 118.806 223.667 149.580 1.00 83.86 191 PHE C C 1
ATOM 1420 O O . PHE A 1 193 ? 120.006 223.955 149.609 1.00 88.98 191 PHE C O 1
ATOM 1428 N N . SER A 1 194 ? 117.850 224.569 149.809 1.00 85.52 192 SER C N 1
ATOM 1429 C CA . SER A 1 194 ? 118.191 225.964 150.062 1.00 85.93 192 SER C CA 1
ATOM 1430 C C . SER A 1 194 ? 118.976 226.147 151.352 1.00 90.26 192 SER C C 1
ATOM 1431 O O . SER A 1 194 ? 119.692 227.144 151.491 1.00 90.58 192 SER C O 1
ATOM 1434 N N . GLY A 1 195 ? 118.861 225.216 152.296 1.00 90.89 193 GLY C N 1
ATOM 1435 C CA . GLY A 1 195 ? 119.532 225.342 153.570 1.00 92.83 193 GLY C CA 1
ATOM 1436 C C . GLY A 1 195 ? 118.855 226.261 154.560 1.00 97.25 193 GLY C C 1
ATOM 1437 O O . GLY A 1 195 ? 119.399 226.478 155.650 1.00 103.22 193 GLY C O 1
ATOM 1438 N N . GLU A 1 196 ? 117.692 226.808 154.221 1.00 96.45 194 GLU C N 1
ATOM 1439 C CA . GLU A 1 196 ? 116.969 227.728 155.086 1.00 99.53 194 GLU C CA 1
ATOM 1440 C C . GLU A 1 196 ? 115.922 227.031 155.946 1.00 100.74 194 GLU C C 1
ATOM 1441 O O . GLU A 1 196 ? 115.253 227.696 156.745 1.00 100.85 194 GLU C O 1
ATOM 1447 N N . ASN A 1 197 ? 115.766 225.718 155.808 1.00 99.99 195 ASN C N 1
ATOM 1448 C CA . ASN A 1 197 ? 114.786 224.988 156.600 1.00 98.17 195 ASN C CA 1
ATOM 1449 C C . ASN A 1 197 ? 115.221 224.927 158.059 1.00 96.44 195 ASN C C 1
ATOM 1450 O O . ASN A 1 197 ? 116.411 224.809 158.364 1.00 100.99 195 ASN C O 1
ATOM 1455 N N . ARG A 1 198 ? 114.244 225.011 158.965 1.00 93.08 196 ARG C N 1
ATOM 1456 C CA . ARG A 1 198 ? 114.558 225.188 160.380 1.00 96.09 196 ARG C CA 1
ATOM 1457 C C . ARG A 1 198 ? 115.249 223.963 160.968 1.00 94.98 196 ARG C C 1
ATOM 1458 O O . ARG A 1 198 ? 116.305 224.080 161.600 1.00 100.50 196 ARG C O 1
ATOM 1466 N N . ARG A 1 199 ? 114.674 222.781 160.771 1.00 91.94 197 ARG C N 1
ATOM 1467 C CA . ARG A 1 199 ? 115.128 221.580 161.458 1.00 93.43 197 ARG C CA 1
ATOM 1468 C C . ARG A 1 199 ? 116.001 220.687 160.590 1.00 92.77 197 ARG C C 1
ATOM 1469 O O . ARG A 1 199 ? 116.307 219.562 160.994 1.00 95.05 197 ARG C O 1
ATOM 1477 N N . LEU A 1 200 ? 116.412 221.156 159.418 1.00 92.83 198 LEU C N 1
ATOM 1478 C CA . LEU A 1 200 ? 117.176 220.349 158.478 1.00 92.82 198 LEU C CA 1
ATOM 1479 C C . LEU A 1 200 ? 118.602 220.874 158.393 1.00 94.68 198 LEU C C 1
ATOM 1480 O O . LEU A 1 200 ? 118.818 222.063 158.135 1.00 93.51 198 LEU C O 1
ATOM 1485 N N . ASP A 1 201 ? 119.567 219.987 158.606 1.00 93.47 199 ASP C N 1
ATOM 1486 C CA . ASP A 1 201 ? 120.981 220.325 158.605 1.00 89.87 199 ASP C CA 1
ATOM 1487 C C . ASP A 1 201 ? 121.650 219.785 157.348 1.00 90.43 199 ASP C C 1
ATOM 1488 O O . ASP A 1 201 ? 121.076 218.996 156.595 1.00 95.25 199 ASP C O 1
ATOM 1493 N N . SER A 1 202 ? 122.888 220.230 157.128 1.00 89.77 200 SER C N 1
ATOM 1494 C CA . SER A 1 202 ? 123.661 219.731 155.996 1.00 90.05 200 SER C CA 1
ATOM 1495 C C . SER A 1 202 ? 123.975 218.249 156.151 1.00 88.90 200 SER C C 1
ATOM 1496 O O . SER A 1 202 ? 123.954 217.500 155.168 1.00 87.53 200 SER C O 1
ATOM 1499 N N . ALA A 1 203 ? 124.277 217.809 157.375 1.00 88.11 201 ALA C N 1
ATOM 1500 C CA . ALA A 1 203 ? 124.571 216.398 157.604 1.00 85.63 201 ALA C CA 1
ATOM 1501 C C . ALA A 1 203 ? 123.352 215.528 157.332 1.00 87.42 201 ALA C C 1
ATOM 1502 O O . ALA A 1 203 ? 123.479 214.409 156.822 1.00 89.31 201 ALA C O 1
ATOM 1504 N N . ASP A 1 204 ? 122.161 216.022 157.677 1.00 88.55 202 ASP C N 1
ATOM 1505 C CA . ASP A 1 204 ? 120.940 215.272 157.406 1.00 82.92 202 ASP C CA 1
ATOM 1506 C C . ASP A 1 204 ? 120.764 215.042 155.912 1.00 81.92 202 ASP C C 1
ATOM 1507 O O . ASP A 1 204 ? 120.456 213.929 155.474 1.00 85.05 202 ASP C O 1
ATOM 1512 N N . LEU A 1 205 ? 120.980 216.084 155.107 1.00 83.61 203 LEU C N 1
ATOM 1513 C CA . LEU A 1 205 ? 120.855 215.931 153.662 1.00 84.12 203 LEU C CA 1
ATOM 1514 C C . LEU A 1 205 ? 121.981 215.082 153.084 1.00 85.91 203 LEU C C 1
ATOM 1515 O O . LEU A 1 205 ? 121.764 214.355 152.109 1.00 85.31 203 LEU C O 1
ATOM 1520 N N . GLU A 1 206 ? 123.182 215.156 153.663 1.00 84.97 204 GLU C N 1
ATOM 1521 C CA . GLU A 1 206 ? 124.268 214.296 153.206 1.00 84.74 204 GLU C CA 1
ATOM 1522 C C . GLU A 1 206 ? 123.945 212.828 153.444 1.00 84.77 204 GLU C C 1
ATOM 1523 O O . GLU A 1 206 ? 124.194 211.981 152.578 1.00 88.05 204 GLU C O 1
ATOM 1529 N N . ASN A 1 207 ? 123.399 212.504 154.617 1.00 84.12 205 ASN C N 1
ATOM 1530 C CA . ASN A 1 207 ? 123.012 211.123 154.886 1.00 80.95 205 ASN C CA 1
ATOM 1531 C C . ASN A 1 207 ? 121.794 210.714 154.070 1.00 81.16 205 ASN C C 1
ATOM 1532 O O . ASN A 1 207 ? 121.644 209.535 153.733 1.00 82.94 205 ASN C O 1
ATOM 1537 N N . PHE A 1 208 ? 120.914 211.664 153.750 1.00 79.92 206 PHE C N 1
ATOM 1538 C CA . PHE A 1 208 ? 119.755 211.350 152.924 1.00 78.71 206 PHE C CA 1
ATOM 1539 C C . PHE A 1 208 ? 120.172 210.996 151.504 1.00 80.08 206 PHE C C 1
ATOM 1540 O O . PHE A 1 208 ? 119.735 209.981 150.954 1.00 85.42 2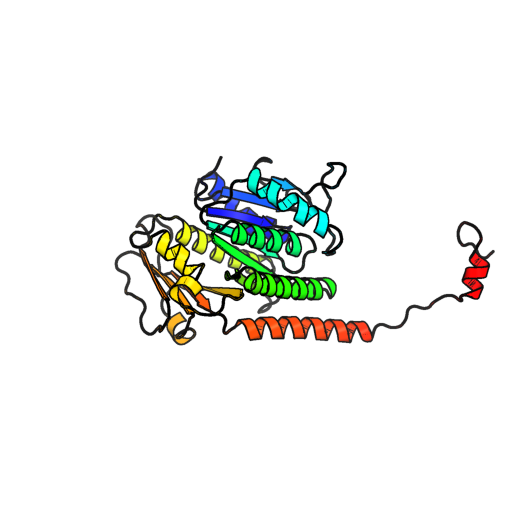06 PHE C O 1
ATOM 1548 N N . LEU A 1 209 ? 121.022 211.823 150.894 1.00 78.75 207 LEU C N 1
ATOM 1549 C CA . LEU A 1 209 ? 121.448 211.555 149.525 1.00 78.16 207 LEU C CA 1
ATOM 1550 C C . LEU A 1 209 ? 122.373 210.346 149.464 1.00 80.86 207 LEU C C 1
ATOM 1551 O O . LEU A 1 209 ? 122.196 209.459 148.622 1.00 83.86 207 LEU C O 1
ATOM 1556 N N . ASN A 1 210 ? 123.361 210.288 150.355 1.00 79.74 208 ASN C N 1
ATOM 1557 C CA . ASN A 1 210 ? 124.233 209.118 150.467 1.00 76.18 208 ASN C CA 1
ATOM 1558 C C . ASN A 1 210 ? 123.636 208.157 151.495 1.00 77.05 208 ASN C C 1
ATOM 1559 O O . ASN A 1 210 ? 124.150 207.963 152.597 1.00 78.80 208 ASN C O 1
ATOM 1564 N N . HIS A 1 211 ? 122.516 207.549 151.101 1.00 76.67 209 HIS C N 1
ATOM 1565 C CA . HIS A 1 211 ? 121.741 206.741 152.040 1.00 74.63 209 HIS C CA 1
ATOM 1566 C C . HIS A 1 211 ? 122.503 205.566 152.654 1.00 76.02 209 HIS C C 1
ATOM 1567 O O . HIS A 1 211 ? 122.283 205.299 153.848 1.00 76.96 209 HIS C O 1
ATOM 1574 N N . PRO A 1 212 ? 123.372 204.827 151.947 1.00 76.18 210 PRO C N 1
ATOM 1575 C CA . PRO A 1 212 ? 124.031 203.679 152.596 1.00 73.16 210 PRO C CA 1
ATOM 1576 C C . PRO A 1 212 ? 124.923 204.054 153.769 1.00 73.89 210 PRO C C 1
ATOM 1577 O O . PRO A 1 212 ? 125.415 203.149 154.453 1.00 75.51 210 PRO C O 1
ATOM 1581 N N . ARG A 1 213 ? 125.153 205.344 154.020 1.00 75.06 211 ARG C N 1
ATOM 1582 C CA . ARG A 1 213 ? 125.880 205.741 155.221 1.00 75.49 211 ARG C CA 1
ATOM 1583 C C . ARG A 1 213 ? 125.114 205.356 156.479 1.00 77.63 211 ARG C C 1
ATOM 1584 O O . ARG A 1 213 ? 125.709 204.904 157.464 1.00 81.19 211 ARG C O 1
ATOM 1592 N N . VAL A 1 214 ? 123.799 205.532 156.469 1.00 75.89 212 VAL C N 1
ATOM 1593 C CA . VAL A 1 214 ? 122.958 205.238 157.623 1.00 74.47 212 VAL C CA 1
ATOM 1594 C C . VAL A 1 214 ? 122.173 203.948 157.429 1.00 76.57 212 VAL C C 1
ATOM 1595 O O . VAL A 1 214 ? 122.093 203.119 158.335 1.00 80.50 212 VAL C O 1
ATOM 1599 N N . THR A 1 215 ? 121.578 203.766 156.249 1.00 74.75 213 THR C N 1
ATOM 1600 C CA . THR A 1 215 ? 120.770 202.575 156.003 1.00 76.29 213 THR C CA 1
ATOM 1601 C C . THR A 1 215 ? 121.618 201.310 156.026 1.00 74.58 213 THR C C 1
ATOM 1602 O O . THR A 1 215 ? 121.185 200.276 156.545 1.00 77.93 213 THR C O 1
ATOM 1606 N N . GLY A 1 216 ? 122.825 201.369 155.472 1.00 74.83 214 GLY C N 1
ATOM 1607 C CA . GLY A 1 216 ? 123.663 200.198 155.363 1.00 73.11 214 GLY C CA 1
ATOM 1608 C C . GLY A 1 216 ? 123.368 199.312 154.175 1.00 75.22 214 GLY C C 1
ATOM 1609 O O . GLY A 1 216 ? 123.981 198.244 154.053 1.00 77.30 214 GLY C O 1
ATOM 1610 N N . LEU A 1 217 ? 122.455 199.714 153.297 1.00 77.03 215 LEU C N 1
ATOM 1611 C CA . LEU A 1 217 ? 122.119 198.926 152.125 1.00 77.16 215 LEU C CA 1
ATOM 1612 C C . LEU A 1 217 ? 123.215 199.043 151.069 1.00 82.72 215 LEU C C 1
ATOM 1613 O O . LEU A 1 217 ? 124.143 199.848 151.178 1.00 88.10 215 LEU C O 1
ATOM 1618 N N . GLU A 1 218 ? 123.101 198.217 150.041 1.00 82.93 216 GLU C N 1
ATOM 1619 C CA . GLU A 1 218 ? 124.073 198.235 148.957 1.00 85.89 216 GLU C CA 1
ATOM 1620 C C . GLU A 1 218 ? 123.905 199.510 148.137 1.00 86.90 216 GLU C C 1
ATOM 1621 O O . GLU A 1 218 ? 122.774 199.877 147.799 1.00 85.52 216 GLU C O 1
ATOM 1627 N N . PRO A 1 219 ? 124.989 200.211 147.806 1.00 85.67 217 PRO C N 1
ATOM 1628 C CA . PRO A 1 219 ? 124.866 201.435 147.001 1.00 81.47 217 PRO C CA 1
ATOM 1629 C C . PRO A 1 219 ? 124.495 201.097 145.565 1.00 85.06 217 PRO C C 1
ATOM 1630 O O . PRO A 1 219 ? 125.250 200.432 144.854 1.00 88.46 217 PRO C O 1
ATOM 1634 N N . THR A 1 220 ? 123.320 201.557 145.143 1.00 85.84 218 THR C N 1
ATOM 1635 C CA . THR A 1 220 ? 122.820 201.320 143.799 1.00 88.21 218 THR C CA 1
ATOM 1636 C C . THR A 1 220 ? 122.074 202.566 143.343 1.00 87.47 218 THR C C 1
ATOM 1637 O O . THR A 1 220 ? 121.933 203.535 144.094 1.00 90.93 218 THR C O 1
ATOM 1641 N N . ILE A 1 221 ? 121.598 202.546 142.100 1.00 87.09 219 ILE C N 1
ATOM 1642 C CA . ILE A 1 221 ? 120.816 203.664 141.591 1.00 86.26 219 ILE C CA 1
ATOM 1643 C C . ILE A 1 221 ? 119.519 203.764 142.381 1.00 86.72 219 ILE C C 1
ATOM 1644 O O . ILE A 1 221 ? 118.830 202.761 142.609 1.00 90.61 219 ILE C O 1
ATOM 1649 N N . THR A 1 222 ? 119.191 204.972 142.822 1.00 84.41 220 THR C N 1
ATOM 1650 C CA . THR A 1 222 ? 118.019 205.213 143.646 1.00 83.33 220 THR C CA 1
ATOM 1651 C C . THR A 1 222 ? 117.074 206.158 142.920 1.00 84.55 220 THR C C 1
ATOM 1652 O O . THR A 1 222 ? 117.506 207.031 142.167 1.00 87.49 220 THR C O 1
ATOM 1656 N N . GLU A 1 223 ? 115.778 205.970 143.142 1.00 82.71 221 GLU C N 1
ATOM 1657 C CA . GLU A 1 223 ? 114.753 206.787 142.513 1.00 84.34 221 GLU C CA 1
ATOM 1658 C C . GLU A 1 223 ? 114.213 207.801 143.510 1.00 86.35 221 GLU C C 1
ATOM 1659 O O . GLU A 1 223 ? 114.053 207.497 144.695 1.00 89.43 221 GLU C O 1
ATOM 1665 N N . LEU A 1 224 ? 113.936 209.007 143.027 1.00 85.36 222 LEU C N 1
ATOM 1666 C CA . LEU A 1 224 ? 113.415 210.087 143.851 1.00 83.20 222 LEU C CA 1
ATOM 1667 C C . LEU A 1 224 ? 111.995 210.418 143.419 1.00 86.76 222 LEU C C 1
ATOM 1668 O O . LEU A 1 224 ? 111.748 210.692 142.240 1.00 87.41 222 LEU C O 1
ATOM 1673 N N . ASN A 1 225 ? 111.068 210.391 144.372 1.00 85.95 223 ASN C N 1
ATOM 1674 C CA . ASN A 1 225 ? 109.675 210.737 144.134 1.00 85.47 223 ASN C CA 1
ATOM 1675 C C . ASN A 1 225 ? 109.265 211.835 145.101 1.00 85.46 223 ASN C C 1
ATOM 1676 O O . ASN A 1 225 ? 109.633 211.806 146.277 1.00 87.33 223 ASN C O 1
ATOM 1681 N N . THR A 1 226 ? 108.504 212.804 144.605 1.00 84.56 224 THR C N 1
ATOM 1682 C CA . THR A 1 226 ? 108.071 213.939 145.406 1.00 85.21 224 THR C CA 1
ATOM 1683 C C . THR A 1 226 ? 106.553 213.958 145.478 1.00 88.03 224 THR C C 1
ATOM 1684 O O . THR A 1 226 ? 105.878 213.836 144.452 1.00 89.39 224 THR C O 1
ATOM 1688 N N . PHE A 1 227 ? 106.022 214.120 146.688 1.00 88.25 225 PHE C N 1
ATOM 1689 C CA . PHE A 1 227 ? 104.587 214.089 146.924 1.00 89.65 225 PHE C CA 1
ATOM 1690 C C . PHE A 1 227 ? 104.173 215.267 147.792 1.00 91.57 225 PHE C C 1
ATOM 1691 O O . PHE A 1 227 ? 104.951 215.764 148.609 1.00 92.90 225 PHE C O 1
ATOM 1699 N N . MET A 1 228 ? 102.934 215.708 147.604 1.00 94.92 226 MET C N 1
ATOM 1700 C CA . MET A 1 228 ? 102.316 216.716 148.451 1.00 99.00 226 MET C CA 1
ATOM 1701 C C . MET A 1 228 ? 101.219 216.067 149.282 1.00 105.89 226 MET C C 1
ATOM 1702 O O . MET A 1 228 ? 100.520 215.166 148.808 1.00 111.81 226 MET C O 1
ATOM 1707 N N . GLY A 1 229 ? 101.074 216.522 150.520 1.00 102.35 227 GLY C N 1
ATOM 1708 C CA . GLY A 1 229 ? 100.077 215.955 151.400 1.00 102.96 227 GLY C CA 1
ATOM 1709 C C . GLY A 1 229 ? 100.528 214.641 152.013 1.00 102.43 227 GLY C C 1
ATOM 1710 O O . GLY A 1 229 ? 101.713 214.296 152.039 1.00 98.29 227 GLY C O 1
ATOM 1711 N N . TYR A 1 230 ? 99.545 213.894 152.515 1.00 101.10 228 TYR C N 1
ATOM 1712 C CA . TYR A 1 230 ? 99.798 212.657 153.242 1.00 99.15 228 TYR C CA 1
ATOM 1713 C C . TYR A 1 230 ? 99.219 211.432 152.547 1.00 102.23 228 TYR C C 1
ATOM 1714 O O . TYR A 1 230 ? 99.276 210.331 153.105 1.00 103.17 228 TYR C O 1
ATOM 1723 N N . GLU A 1 231 ? 98.664 211.591 151.344 1.00 103.04 229 GLU C N 1
ATOM 1724 C CA . GLU A 1 231 ? 98.046 210.465 150.655 1.00 102.08 229 GLU C CA 1
ATOM 1725 C C . GLU A 1 231 ? 99.070 209.482 150.105 1.00 100.91 229 GLU C C 1
ATOM 1726 O O . GLU A 1 231 ? 98.705 208.350 149.773 1.00 102.97 229 GLU C O 1
ATOM 1732 N N . TRP A 1 232 ? 100.336 209.884 150.001 1.00 98.45 230 TRP C N 1
ATOM 1733 C CA . TRP A 1 232 ? 101.369 208.996 149.483 1.00 94.81 230 TRP C CA 1
ATOM 1734 C C . TRP A 1 232 ? 101.787 207.928 150.481 1.00 97.31 230 TRP C C 1
ATOM 1735 O O . TRP A 1 232 ? 102.517 207.008 150.103 1.00 98.71 230 TRP C O 1
ATOM 1746 N N . THR A 1 233 ? 101.357 208.034 151.740 1.00 99.31 231 THR C N 1
ATOM 1747 C CA . THR A 1 233 ? 101.761 207.061 152.748 1.00 98.26 231 THR C CA 1
ATOM 1748 C C . THR A 1 233 ? 101.182 205.681 152.467 1.00 104.33 231 THR C C 1
ATOM 1749 O O . THR A 1 233 ? 101.781 204.670 152.849 1.00 104.90 231 THR C O 1
ATOM 1753 N N . LYS A 1 234 ? 100.022 205.618 151.810 1.00 106.17 232 LYS C N 1
ATOM 1754 C CA . LYS A 1 234 ? 99.389 204.331 151.541 1.00 106.61 232 LYS C CA 1
ATOM 1755 C C . LYS A 1 234 ? 100.193 203.504 150.545 1.00 107.14 232 LYS C C 1
ATOM 1756 O O . LYS A 1 234 ? 100.346 202.290 150.719 1.00 109.47 232 LYS C O 1
ATOM 1762 N N . GLU A 1 235 ? 100.714 204.139 149.497 1.00 105.62 233 GLU C N 1
ATOM 1763 C CA . GLU A 1 235 ? 101.348 203.407 148.408 1.00 106.31 233 GLU C CA 1
ATOM 1764 C C . GLU A 1 235 ? 102.843 203.210 148.604 1.00 106.53 233 GLU C C 1
ATOM 1765 O O . GLU A 1 235 ? 103.409 202.256 148.059 1.00 108.64 233 GLU C O 1
ATOM 1771 N N . ASN A 1 236 ? 103.499 204.085 149.363 1.00 105.63 234 ASN C N 1
ATOM 1772 C CA . ASN A 1 236 ? 104.938 203.983 149.567 1.00 103.65 234 ASN C CA 1
ATOM 1773 C C . ASN A 1 236 ? 105.261 203.831 151.046 1.00 102.62 234 ASN C C 1
ATOM 1774 O O . ASN A 1 236 ? 106.167 204.491 151.563 1.00 99.80 234 ASN C O 1
ATOM 1779 N N . ASP A 1 237 ? 104.525 202.958 151.734 1.00 104.45 235 ASP C N 1
ATOM 1780 C CA . ASP A 1 237 ? 104.679 202.800 153.174 1.00 102.27 235 ASP C CA 1
ATOM 1781 C C . ASP A 1 237 ? 106.036 202.239 153.576 1.00 97.88 235 ASP C C 1
ATOM 1782 O O . ASP A 1 237 ? 106.377 202.296 154.762 1.00 97.14 235 ASP C O 1
ATOM 1787 N N . SER A 1 238 ? 106.812 201.701 152.639 1.00 94.93 236 SER C N 1
ATOM 1788 C CA . SER A 1 238 ? 108.111 201.098 152.940 1.00 92.64 236 SER C CA 1
ATOM 1789 C C . SER A 1 238 ? 109.173 201.640 151.990 1.00 89.29 236 SER C C 1
ATOM 1790 O O . SER A 1 238 ? 109.621 200.942 151.074 1.00 93.63 236 SER C O 1
ATOM 1793 N N . PRO A 1 239 ? 109.600 202.882 152.181 1.00 83.62 237 PRO C N 1
ATOM 1794 C CA . PRO A 1 239 ? 110.708 203.422 151.396 1.00 78.99 237 PRO C CA 1
ATOM 1795 C C . PRO A 1 239 ? 112.043 203.162 152.084 1.00 82.30 237 PRO C C 1
ATOM 1796 O O . PRO A 1 239 ? 112.107 202.758 153.245 1.00 89.16 237 PRO C O 1
ATOM 1800 N N . ILE A 1 240 ? 113.119 203.396 151.333 1.00 79.90 238 ILE C N 1
ATOM 1801 C CA . ILE A 1 240 ? 114.447 203.366 151.934 1.00 75.17 238 ILE C CA 1
ATOM 1802 C C . ILE A 1 240 ? 114.627 204.555 152.867 1.00 74.81 238 ILE C C 1
ATOM 1803 O O . ILE A 1 240 ? 115.078 204.410 154.008 1.00 76.72 238 ILE C O 1
ATOM 1808 N N . ALA A 1 241 ? 114.261 205.745 152.399 1.00 78.40 239 ALA C N 1
ATOM 1809 C CA . ALA A 1 241 ? 114.365 206.959 153.193 1.00 77.87 239 ALA C CA 1
ATOM 1810 C C . ALA A 1 241 ? 113.391 207.984 152.634 1.00 80.55 239 ALA C C 1
ATOM 1811 O O . ALA A 1 241 ? 112.934 207.870 151.495 1.00 86.47 239 ALA C O 1
ATOM 1813 N N . PHE A 1 242 ? 113.073 208.984 153.451 1.00 75.61 240 PHE C N 1
ATOM 1814 C CA . PHE A 1 242 ? 112.224 210.073 152.992 1.00 77.86 240 PHE C CA 1
ATOM 1815 C C . PHE A 1 242 ? 112.445 211.286 153.881 1.00 81.23 240 PHE C C 1
ATOM 1816 O O . PHE A 1 242 ? 112.643 211.148 155.089 1.00 84.62 240 PHE C O 1
ATOM 1824 N N . CYS A 1 243 ? 112.414 212.468 153.270 1.00 80.30 241 CYS C N 1
ATOM 1825 C CA . CYS A 1 243 ? 112.580 213.733 153.973 1.00 80.77 241 CYS C CA 1
ATOM 1826 C C . CYS A 1 243 ? 111.388 214.621 153.657 1.00 82.97 241 CYS C C 1
ATOM 1827 O O . CYS A 1 243 ? 111.073 214.843 152.485 1.00 89.05 241 CYS C O 1
ATOM 1830 N N . THR A 1 244 ? 110.733 215.134 154.693 1.00 81.67 242 THR C N 1
ATOM 1831 C CA . THR A 1 244 ? 109.509 215.906 154.537 1.00 82.68 242 THR C CA 1
ATOM 1832 C C . THR A 1 244 ? 109.722 217.332 155.020 1.00 87.82 242 THR C C 1
ATOM 1833 O O . THR A 1 244 ? 110.363 217.559 156.049 1.00 93.62 242 THR C O 1
ATOM 1837 N N . LEU A 1 245 ? 109.184 218.290 154.270 1.00 87.91 243 LEU C N 1
ATOM 1838 C CA . LEU A 1 245 ? 109.191 219.698 154.644 1.00 89.90 243 LEU C CA 1
ATOM 1839 C C . LEU A 1 245 ? 107.763 220.112 154.966 1.00 92.59 243 LEU C C 1
ATOM 1840 O O . LEU A 1 245 ? 106.867 219.951 154.132 1.00 96.51 243 LEU C O 1
ATOM 1845 N N . TYR A 1 246 ? 107.555 220.648 156.165 1.00 91.08 244 TYR C N 1
ATOM 1846 C CA . TYR A 1 246 ? 106.215 221.003 156.596 1.00 94.32 244 TYR C CA 1
ATOM 1847 C C . TYR A 1 246 ? 106.041 222.513 156.642 1.00 96.29 244 TYR C C 1
ATOM 1848 O O . TYR A 1 246 ? 106.985 223.236 156.975 1.00 101.10 244 TYR C O 1
ATOM 1857 N N . PRO A 1 247 ? 104.856 223.017 156.324 1.00 96.82 245 PRO C N 1
ATOM 1858 C CA . PRO A 1 247 ? 104.561 224.428 156.594 1.00 101.89 245 PRO C CA 1
ATOM 1859 C C . PRO A 1 247 ? 104.349 224.671 158.078 1.00 108.74 245 PRO C C 1
ATOM 1860 O O . PRO A 1 247 ? 104.537 223.764 158.894 1.00 111.98 245 PRO C O 1
ATOM 1864 N N . LYS A 1 248 ? 103.958 225.890 158.441 1.00 112.54 246 LYS C N 1
ATOM 1865 C CA . LYS A 1 248 ? 103.721 226.207 159.842 1.00 119.44 246 LYS C CA 1
ATOM 1866 C C . LYS A 1 248 ? 102.554 225.391 160.384 1.00 124.73 246 LYS C C 1
ATOM 1867 O O . LYS A 1 248 ? 101.540 225.205 159.706 1.00 125.11 246 LYS C O 1
ATOM 1873 N N . ASP A 1 249 ? 102.711 224.911 161.617 1.00 125.49 247 ASP C N 1
ATOM 1874 C CA . ASP A 1 249 ? 101.734 224.078 162.327 1.00 125.12 247 ASP C CA 1
ATOM 1875 C C . ASP A 1 249 ? 101.109 223.028 161.407 1.00 124.11 247 ASP C C 1
ATOM 1876 O O . ASP A 1 249 ? 99.898 222.973 161.193 1.00 122.32 247 ASP C O 1
ATOM 1881 N N . ALA A 1 250 ? 101.973 222.173 160.868 1.00 121.73 248 ALA C N 1
ATOM 1882 C CA . ALA A 1 250 ? 101.565 221.081 159.996 1.00 116.71 248 ALA C CA 1
ATOM 1883 C C . ALA A 1 250 ? 101.784 219.756 160.711 1.00 116.62 248 ALA C C 1
ATOM 1884 O O . ALA A 1 250 ? 102.839 219.540 161.317 1.00 117.39 248 ALA C O 1
ATOM 1886 N N . THR A 1 251 ? 100.788 218.877 160.641 1.00 114.78 249 THR C N 1
ATOM 1887 C CA . THR A 1 251 ? 100.887 217.578 161.288 1.00 111.85 249 THR C CA 1
ATOM 1888 C C . THR A 1 251 ? 101.917 216.702 160.585 1.00 109.98 249 THR C C 1
ATOM 1889 O O . THR A 1 251 ? 102.098 216.769 159.367 1.00 112.89 249 THR C O 1
ATOM 1893 N N . LYS A 1 252 ? 102.592 215.866 161.369 1.00 106.26 250 LYS C N 1
ATOM 1894 C CA . LYS A 1 252 ? 103.636 215.008 160.836 1.00 104.03 250 LYS C CA 1
ATOM 1895 C C . LYS A 1 252 ? 103.038 213.893 159.981 1.00 106.28 250 LYS C C 1
ATOM 1896 O O . LYS A 1 252 ? 101.822 213.686 159.931 1.00 107.82 250 LYS C O 1
ATOM 1902 N N . VAL A 1 253 ? 103.918 213.170 159.298 1.00 107.41 251 VAL C N 1
ATOM 1903 C CA . VAL A 1 253 ? 103.529 212.031 158.477 1.00 105.70 251 VAL C CA 1
ATOM 1904 C C . VAL A 1 253 ? 103.645 210.763 159.313 1.00 106.18 251 VAL C C 1
ATOM 1905 O O . VAL A 1 253 ? 104.660 210.536 159.981 1.00 107.35 251 VAL C O 1
ATOM 1909 N N . MET A 1 254 ? 102.600 209.943 159.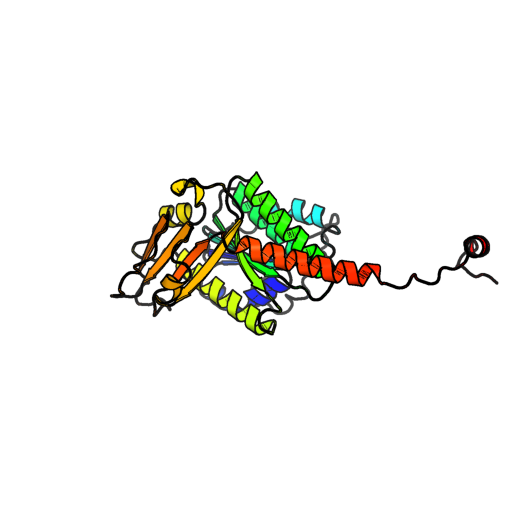290 1.00 102.86 252 MET C N 1
ATOM 1910 C CA . MET A 1 254 ? 102.564 208.704 160.047 1.00 100.83 252 MET C CA 1
ATOM 1911 C C . MET A 1 254 ? 102.276 207.533 159.118 1.00 99.60 252 MET C C 1
ATOM 1912 O O . MET A 1 254 ? 101.799 207.705 157.993 1.00 102.34 252 MET C O 1
ATOM 1917 N N . GLY A 1 255 ? 102.576 206.333 159.606 1.00 98.29 253 GLY C N 1
ATOM 1918 C CA . GLY A 1 255 ? 102.343 205.121 158.854 1.00 98.24 253 GLY C CA 1
ATOM 1919 C C . GLY A 1 255 ? 103.444 204.735 157.894 1.00 98.18 253 GLY C C 1
ATOM 1920 O O . GLY A 1 255 ? 103.324 203.699 157.227 1.00 100.97 253 GLY C O 1
ATOM 1921 N N . VAL A 1 256 ? 104.510 205.523 157.803 1.00 93.88 254 VAL C N 1
ATOM 1922 C CA . VAL A 1 256 ? 105.626 205.241 156.910 1.00 90.44 254 VAL C CA 1
ATOM 1923 C C . VAL A 1 256 ? 106.749 204.632 157.735 1.00 90.83 254 VAL C C 1
ATOM 1924 O O . VAL A 1 256 ? 107.193 205.224 158.726 1.00 94.59 254 VAL C O 1
ATOM 1928 N N . SER A 1 257 ? 107.207 203.453 157.331 1.00 86.89 255 SER C N 1
ATOM 1929 C CA . SER A 1 257 ? 108.294 202.748 158.004 1.00 81.28 255 SER C CA 1
ATOM 1930 C C . SER A 1 257 ? 109.516 202.797 157.093 1.00 78.39 255 SER C C 1
ATOM 1931 O O . SER A 1 257 ? 109.636 202.005 156.156 1.00 83.42 255 SER C O 1
ATOM 1934 N N . ALA A 1 258 ? 110.421 203.728 157.373 1.00 77.54 256 ALA C N 1
ATOM 1935 C CA . ALA A 1 258 ? 111.614 203.929 156.569 1.00 72.01 256 ALA C CA 1
ATOM 1936 C C . ALA A 1 258 ? 112.856 203.716 157.420 1.00 74.45 256 ALA C C 1
ATOM 1937 O O . ALA A 1 258 ? 112.850 203.965 158.628 1.00 82.33 256 ALA C O 1
ATOM 1939 N N . ILE A 1 259 ? 113.923 203.242 156.775 1.00 73.62 257 ILE C N 1
ATOM 1940 C CA . ILE A 1 259 ? 115.186 203.046 157.478 1.00 72.11 257 ILE C CA 1
ATOM 1941 C C . ILE A 1 259 ? 115.748 204.382 157.939 1.00 73.01 257 ILE C C 1
ATOM 1942 O O . ILE A 1 259 ? 116.349 204.483 159.015 1.00 79.57 257 ILE C O 1
ATOM 1947 N N . TYR A 1 260 ? 115.564 205.425 157.137 1.00 72.20 258 TYR C N 1
ATOM 1948 C CA . TYR A 1 260 ? 116.047 206.759 157.450 1.00 70.73 258 TYR C CA 1
ATOM 1949 C C . TYR A 1 260 ? 114.942 207.768 157.173 1.00 74.56 258 TYR C C 1
ATOM 1950 O O . TYR A 1 260 ? 114.135 207.589 156.259 1.00 79.62 258 TYR C O 1
ATOM 1959 N N . SER A 1 261 ? 114.899 208.827 157.976 1.00 74.97 259 SER C N 1
ATOM 1960 C CA . SER A 1 261 ? 113.883 209.852 157.794 1.00 77.77 259 SER C CA 1
ATOM 1961 C C . SER A 1 261 ? 114.397 211.182 158.321 1.00 83.88 259 SER C C 1
ATOM 1962 O O . SER A 1 261 ? 115.125 211.236 159.315 1.00 86.62 259 SER C O 1
ATOM 1965 N N . CYS A 1 262 ? 114.002 212.255 157.641 1.00 87.14 260 CYS C N 1
ATOM 1966 C CA . CYS A 1 262 ? 114.364 213.611 158.016 1.00 88.85 260 CYS C CA 1
ATOM 1967 C C . CYS A 1 262 ? 113.121 214.486 158.015 1.00 91.86 260 CYS C C 1
ATOM 1968 O O . CYS A 1 262 ? 112.131 214.198 157.338 1.00 94.25 260 CYS C O 1
ATOM 1971 N N . ASP A 1 263 ? 113.186 215.566 158.784 1.00 92.09 261 ASP C N 1
ATOM 1972 C CA . ASP A 1 263 ? 112.102 216.528 158.875 1.00 95.23 261 ASP C CA 1
ATOM 1973 C C . ASP A 1 263 ? 112.656 217.931 158.692 1.00 96.79 261 ASP C C 1
ATOM 1974 O O . ASP A 1 263 ? 113.797 218.221 159.060 1.00 99.44 261 ASP C O 1
ATOM 1979 N N . GLY A 1 264 ? 111.834 218.799 158.117 1.00 94.44 262 GLY C N 1
ATOM 1980 C CA . GLY A 1 264 ? 112.208 220.187 157.935 1.00 91.16 262 GLY C CA 1
ATOM 1981 C C . GLY A 1 264 ? 110.971 221.052 157.991 1.00 93.95 262 GLY C C 1
ATOM 1982 O O . GLY A 1 264 ? 109.847 220.574 157.814 1.00 100.65 262 GLY C O 1
ATOM 1983 N N . PHE A 1 265 ? 111.188 222.335 158.250 1.00 91.81 263 PHE C N 1
ATOM 1984 C CA . PHE A 1 265 ? 110.107 223.303 158.347 1.00 94.84 263 PHE C CA 1
ATOM 1985 C C . PHE A 1 265 ? 110.370 224.448 157.384 1.00 98.97 263 PHE C C 1
ATOM 1986 O O . PHE A 1 265 ? 111.469 225.011 157.363 1.00 103.07 263 PHE C O 1
ATOM 1994 N N . VAL A 1 266 ? 109.360 224.780 156.590 1.00 103.66 264 VAL C N 1
ATOM 1995 C CA . VAL A 1 266 ? 109.464 225.787 155.540 1.00 106.05 264 VAL C CA 1
ATOM 1996 C C . VAL A 1 266 ? 109.267 227.172 156.148 1.00 112.89 264 VAL C C 1
ATOM 1997 O O . VAL A 1 266 ? 108.370 227.360 156.983 1.00 114.19 264 VAL C O 1
ATOM 2001 N N . PRO A 1 267 ? 110.089 228.156 155.782 1.00 115.36 265 PRO C N 1
ATOM 2002 C CA . PRO A 1 267 ? 109.903 229.511 156.316 1.00 118.59 265 PRO C CA 1
ATOM 2003 C C . PRO A 1 267 ? 108.569 230.100 155.884 1.00 125.03 265 PRO C C 1
ATOM 2004 O O . PRO A 1 267 ? 108.017 229.746 154.841 1.00 128.06 265 PRO C O 1
ATOM 2008 N N . GLU A 1 268 ? 108.052 231.014 156.707 1.00 126.44 266 GLU C N 1
ATOM 2009 C CA . GLU A 1 268 ? 106.730 231.582 156.462 1.00 131.55 266 GLU C CA 1
ATOM 2010 C C . GLU A 1 268 ? 106.635 232.298 155.120 1.00 134.84 266 GLU C C 1
ATOM 2011 O O . GLU A 1 268 ? 105.532 232.427 154.580 1.00 134.93 266 GLU C O 1
ATOM 2017 N N . SER A 1 269 ? 107.755 232.765 154.571 1.00 134.84 267 SER C N 1
ATOM 2018 C CA . SER A 1 269 ? 107.750 233.445 153.283 1.00 135.14 267 SER C CA 1
ATOM 2019 C C . SER A 1 269 ? 108.003 232.512 152.106 1.00 131.98 267 SER C C 1
ATOM 2020 O O . SER A 1 269 ? 107.865 232.942 150.957 1.00 133.42 267 SER C O 1
ATOM 2023 N N . SER A 1 270 ? 108.363 231.257 152.359 1.00 127.59 268 SER C N 1
ATOM 2024 C CA . SER A 1 270 ? 108.685 230.342 151.277 1.00 125.62 268 SER C CA 1
ATOM 2025 C C . SER A 1 270 ? 107.415 229.900 150.550 1.00 123.04 268 SER C C 1
ATOM 2026 O O . SER A 1 270 ? 106.340 229.831 151.150 1.00 120.19 268 SER C O 1
ATOM 2029 N N . PRO A 1 271 ? 107.513 229.607 149.247 1.00 125.72 269 PRO C N 1
ATOM 2030 C CA . PRO A 1 271 ? 106.336 229.168 148.473 1.00 124.85 269 PRO C CA 1
ATOM 2031 C C . PRO A 1 271 ? 106.033 227.683 148.646 1.00 122.83 269 PRO C C 1
ATOM 2032 O O . PRO A 1 271 ? 106.043 226.899 147.693 1.00 123.36 269 PRO C O 1
ATOM 2036 N N . ILE A 1 272 ? 105.762 227.284 149.886 1.00 121.68 270 ILE C N 1
ATOM 2037 C CA . ILE A 1 272 ? 105.313 225.935 150.211 1.00 116.09 270 ILE C CA 1
ATOM 2038 C C . ILE A 1 272 ? 104.110 226.065 151.132 1.00 114.85 270 ILE C C 1
ATOM 2039 O O . ILE A 1 272 ? 104.209 226.678 152.202 1.00 117.30 270 ILE C O 1
ATOM 2044 N N . ARG A 1 273 ? 102.978 225.495 150.722 1.00 114.29 271 ARG C N 1
ATOM 2045 C CA . ARG A 1 273 ? 101.742 225.610 151.481 1.00 115.68 271 ARG C CA 1
ATOM 2046 C C . ARG A 1 273 ? 101.241 224.282 152.028 1.00 112.46 271 ARG C C 1
ATOM 2047 O O . ARG A 1 273 ? 100.371 224.283 152.905 1.00 112.27 271 ARG C O 1
ATOM 2055 N N . GLU A 1 274 ? 101.759 223.159 151.540 1.00 109.86 272 GLU C N 1
ATOM 2056 C CA . GLU A 1 274 ? 101.410 221.848 152.061 1.00 104.33 272 GLU C CA 1
ATOM 2057 C C . GLU A 1 274 ? 102.678 221.018 152.183 1.00 102.05 272 GLU C C 1
ATOM 2058 O O . GLU A 1 274 ? 103.681 221.282 151.516 1.00 103.60 272 GLU C O 1
ATOM 2064 N N . ALA A 1 275 ? 102.625 220.014 153.056 1.00 98.57 273 ALA C N 1
ATOM 2065 C CA . ALA A 1 275 ? 103.796 219.191 153.324 1.00 95.01 273 ALA C CA 1
ATOM 2066 C C . ALA A 1 275 ? 104.291 218.526 152.047 1.00 94.89 273 ALA C C 1
ATOM 2067 O O . ALA A 1 275 ? 103.512 217.930 151.299 1.00 101.18 273 ALA C O 1
ATOM 2069 N N . THR A 1 276 ? 105.593 218.630 151.801 1.00 88.56 274 THR C N 1
ATOM 2070 C CA . THR A 1 276 ? 106.224 218.080 150.610 1.00 89.25 274 THR C CA 1
ATOM 2071 C C . THR A 1 276 ? 107.260 217.049 151.030 1.00 86.64 274 THR C C 1
ATOM 2072 O O . THR A 1 276 ? 108.133 217.344 151.851 1.00 88.41 274 THR C O 1
ATOM 2076 N N . SER A 1 277 ? 107.168 215.849 150.465 1.00 84.55 275 SER C N 1
ATOM 2077 C CA . SER A 1 277 ? 108.029 214.739 150.843 1.00 80.30 275 SER C CA 1
ATOM 2078 C C . SER A 1 277 ? 108.895 214.317 149.666 1.00 80.85 275 SER C C 1
ATOM 2079 O O . SER A 1 277 ? 108.444 214.321 148.518 1.00 84.02 275 SER C O 1
ATOM 2082 N N . PHE A 1 278 ? 110.141 213.956 149.964 1.00 81.09 276 PHE C N 1
ATOM 2083 C CA . PHE A 1 278 ? 111.096 213.455 148.981 1.00 79.41 276 PHE C CA 1
ATOM 2084 C C . PHE A 1 278 ? 111.452 212.030 149.379 1.00 80.94 276 PHE C C 1
ATOM 2085 O O . PHE A 1 278 ? 112.154 211.817 150.371 1.00 84.82 276 PHE C O 1
ATOM 2093 N N . VAL A 1 279 ? 110.981 211.062 148.600 1.00 78.49 277 VAL C N 1
ATOM 2094 C CA . VAL A 1 279 ? 111.023 209.650 148.961 1.00 74.42 277 VAL C CA 1
ATOM 2095 C C . VAL A 1 279 ? 112.031 208.942 148.068 1.00 79.15 277 VAL C C 1
ATOM 2096 O O . VAL A 1 279 ? 112.000 209.097 146.843 1.00 86.79 277 VAL C O 1
ATOM 2100 N N . LEU A 1 280 ? 112.920 208.167 148.682 1.00 76.78 278 LEU C N 1
ATOM 2101 C CA . LEU A 1 280 ? 113.904 207.365 147.968 1.00 79.31 278 LEU C CA 1
ATOM 2102 C C . LEU A 1 280 ? 113.489 205.903 148.014 1.00 82.19 278 LEU C C 1
ATOM 2103 O O . LEU A 1 280 ? 113.163 205.381 149.085 1.00 85.83 278 LEU C O 1
ATOM 2108 N N . SER A 1 281 ? 113.503 205.247 146.858 1.00 83.26 279 SER C N 1
ATOM 2109 C CA . SER A 1 281 ? 113.144 203.840 146.787 1.00 88.84 279 SER C CA 1
ATOM 2110 C C . SER A 1 281 ? 113.782 203.227 145.551 1.00 91.74 279 SER C C 1
ATOM 2111 O O . SER A 1 281 ? 114.035 203.916 144.561 1.00 92.26 279 SER C O 1
ATOM 2114 N N . THR A 1 282 ? 114.039 201.923 145.625 1.00 92.16 280 THR C N 1
ATOM 2115 C CA . THR A 1 282 ? 114.566 201.168 144.498 1.00 93.31 280 THR C CA 1
ATOM 2116 C C . THR A 1 282 ? 113.643 200.044 144.057 1.00 97.17 280 THR C C 1
ATOM 2117 O O . THR A 1 282 ? 114.015 199.273 143.166 1.00 100.04 280 THR C O 1
ATOM 2121 N N . ASP A 1 283 ? 112.455 199.925 144.652 1.00 99.68 281 ASP C N 1
ATOM 2122 C CA . ASP A 1 283 ? 111.551 198.837 144.300 1.00 104.80 281 ASP C CA 1
ATOM 2123 C C . ASP A 1 283 ? 110.899 199.033 142.938 1.00 103.36 281 ASP C C 1
ATOM 2124 O O . ASP A 1 283 ? 110.414 198.059 142.354 1.00 106.00 281 ASP C O 1
ATOM 2129 N N . ARG A 1 284 ? 110.876 200.258 142.419 1.00 98.49 282 ARG C N 1
ATOM 2130 C CA . ARG A 1 284 ? 110.300 200.540 141.112 1.00 96.86 282 ARG C CA 1
ATOM 2131 C C . ARG A 1 284 ? 111.342 200.595 140.005 1.00 93.00 282 ARG C C 1
ATOM 2132 O O . ARG A 1 284 ? 110.991 200.883 138.858 1.00 93.41 282 ARG C O 1
ATOM 2140 N N . LEU A 1 285 ? 112.612 200.330 140.321 1.00 92.08 283 LEU C N 1
ATOM 2141 C CA . LEU A 1 285 ? 113.644 200.311 139.290 1.00 91.10 283 LEU C CA 1
ATOM 2142 C C . LEU A 1 285 ? 113.476 199.127 138.349 1.00 91.26 283 LEU C C 1
ATOM 2143 O O . LEU A 1 285 ? 113.768 199.242 137.152 1.00 93.47 283 LEU C O 1
ATOM 2148 N N . GLY A 1 286 ? 113.018 197.988 138.869 1.00 89.46 284 GLY C N 1
ATOM 2149 C CA . GLY A 1 286 ? 112.816 196.827 138.019 1.00 88.85 284 GLY C CA 1
ATOM 2150 C C . GLY A 1 286 ? 111.807 197.082 136.917 1.00 89.40 284 GLY C C 1
ATOM 2151 O O . GLY A 1 286 ? 112.000 196.656 135.777 1.00 92.15 284 GLY C O 1
ATOM 2152 N N . GLY A 1 287 ? 110.720 197.783 137.241 1.00 89.33 285 GLY C N 1
ATOM 2153 C CA . GLY A 1 287 ? 109.746 198.126 136.219 1.00 86.78 285 GLY C CA 1
ATOM 2154 C C . GLY A 1 287 ? 110.320 199.028 135.145 1.00 88.41 285 GLY C C 1
ATOM 2155 O O . GLY A 1 287 ? 110.035 198.854 133.958 1.00 92.96 285 GLY C O 1
ATOM 2156 N N . ILE A 1 288 ? 111.140 200.001 135.546 1.00 87.98 286 ILE C N 1
ATOM 2157 C CA . ILE A 1 288 ? 111.771 200.899 134.582 1.00 88.04 286 ILE C CA 1
ATOM 2158 C C . ILE A 1 288 ? 112.694 200.119 133.656 1.00 91.90 286 ILE C C 1
ATOM 2159 O O . ILE A 1 288 ? 112.683 200.304 132.431 1.00 97.50 286 ILE C O 1
ATOM 2164 N N . ILE A 1 289 ? 113.513 199.237 134.232 1.00 88.85 287 ILE C N 1
ATOM 2165 C CA . ILE A 1 289 ? 114.432 198.442 133.424 1.00 85.96 287 ILE C CA 1
ATOM 2166 C C . ILE A 1 289 ? 113.659 197.540 132.473 1.00 87.94 287 ILE C C 1
ATOM 2167 O O . ILE A 1 289 ? 114.026 197.390 131.302 1.00 91.74 287 ILE C O 1
ATOM 2172 N N . LYS A 1 290 ? 112.576 196.929 132.957 1.00 88.47 288 LYS C N 1
ATOM 2173 C CA . LYS A 1 290 ? 111.771 196.064 132.102 1.00 89.91 288 LYS C CA 1
ATOM 2174 C C . LYS A 1 290 ? 111.126 196.850 130.968 1.00 92.11 288 LYS C C 1
ATOM 2175 O O . LYS A 1 290 ? 111.047 196.360 129.839 1.00 95.78 288 LYS C O 1
ATOM 2181 N N . GLN A 1 291 ? 110.651 198.065 131.246 1.00 92.15 289 GLN C N 1
ATOM 2182 C CA . GLN A 1 291 ? 110.053 198.879 130.191 1.00 93.54 289 GLN C CA 1
ATOM 2183 C C . GLN A 1 291 ? 111.084 199.267 129.138 1.00 94.12 289 GLN C C 1
ATOM 2184 O O . GLN A 1 291 ? 110.801 199.222 127.932 1.00 98.66 289 GLN C O 1
ATOM 2190 N N . ILE A 1 292 ? 112.288 199.647 129.572 1.00 91.53 290 ILE C N 1
ATOM 2191 C CA . ILE A 1 292 ? 113.342 199.977 128.616 1.00 90.34 290 ILE C CA 1
ATOM 2192 C C . ILE A 1 292 ? 113.702 198.755 127.781 1.00 92.89 290 ILE C C 1
ATOM 2193 O O . ILE A 1 292 ? 113.889 198.848 126.560 1.00 95.32 290 ILE C O 1
ATOM 2198 N N . ALA A 1 293 ? 113.804 197.590 128.424 1.00 92.00 291 ALA C N 1
ATOM 2199 C CA . ALA A 1 293 ? 114.121 196.366 127.698 1.00 88.80 291 ALA C CA 1
ATOM 2200 C C . ALA A 1 293 ? 113.012 196.001 126.721 1.00 93.12 291 ALA C C 1
ATOM 2201 O O . ALA A 1 293 ? 113.284 195.493 125.630 1.00 99.70 291 ALA C O 1
ATOM 2203 N N . ASP A 1 294 ? 111.756 196.241 127.098 1.00 93.48 292 ASP C N 1
ATOM 2204 C CA . ASP A 1 294 ? 110.645 195.978 126.190 1.00 95.23 292 ASP C CA 1
ATOM 2205 C C . ASP A 1 294 ? 110.710 196.882 124.969 1.00 98.22 292 ASP C C 1
ATOM 2206 O O . ASP A 1 294 ? 110.476 196.431 123.843 1.00 102.01 292 ASP C O 1
ATOM 2211 N N . GLU A 1 295 ? 111.018 198.164 125.172 1.00 98.19 293 GLU C N 1
ATOM 2212 C CA . GLU A 1 295 ? 111.169 199.064 124.032 1.00 97.89 293 GLU C CA 1
ATOM 2213 C C . GLU A 1 295 ? 112.316 198.622 123.131 1.00 96.00 293 GLU C C 1
ATOM 2214 O O . GLU A 1 295 ? 112.186 198.618 121.898 1.00 96.89 293 GLU C O 1
ATOM 2220 N N . ALA A 1 296 ? 113.445 198.234 123.730 1.00 95.53 294 ALA C N 1
ATOM 2221 C CA . ALA A 1 296 ? 114.578 197.769 122.938 1.00 94.24 294 ALA C CA 1
ATOM 2222 C C . ALA A 1 296 ? 114.230 196.506 122.162 1.00 95.61 294 ALA C C 1
ATOM 2223 O O . ALA A 1 296 ? 114.599 196.368 120.991 1.00 98.14 294 ALA C O 1
ATOM 2225 N N . LYS A 1 297 ? 113.518 195.573 122.797 1.00 95.14 295 LYS C N 1
ATOM 2226 C CA . LYS A 1 297 ? 113.119 194.345 122.119 1.00 93.82 295 LYS C CA 1
ATOM 2227 C C . LYS A 1 297 ? 112.158 194.633 120.976 1.00 95.98 295 LYS C C 1
ATOM 2228 O O . LYS A 1 297 ? 112.269 194.037 119.900 1.00 99.58 295 LYS C O 1
ATOM 2234 N N . ARG A 1 298 ? 111.202 195.537 121.193 1.00 95.85 296 ARG C N 1
ATOM 2235 C CA . ARG A 1 298 ? 110.263 195.893 120.136 1.00 96.72 296 ARG C CA 1
ATOM 2236 C C . ARG A 1 298 ? 110.991 196.491 118.942 1.00 98.80 296 ARG C C 1
ATOM 2237 O O . ARG A 1 298 ? 110.739 196.116 117.789 1.00 103.07 296 ARG C O 1
ATOM 2245 N N . TYR A 1 299 ? 111.925 197.407 119.199 1.00 98.23 297 TYR C N 1
ATOM 2246 C CA . TYR A 1 299 ? 112.653 198.011 118.091 1.00 98.10 297 TYR C CA 1
ATOM 2247 C C . TYR A 1 299 ? 113.590 197.016 117.414 1.00 99.72 297 TYR C C 1
ATOM 2248 O O . TYR A 1 299 ? 113.780 197.085 116.198 1.00 101.34 297 TYR C O 1
ATOM 2257 N N . ILE A 1 300 ? 114.161 196.071 118.163 1.00 96.68 298 ILE C N 1
ATOM 2258 C CA . ILE A 1 300 ? 115.035 195.077 117.543 1.00 93.71 298 ILE C CA 1
ATOM 2259 C C . ILE A 1 300 ? 114.228 194.114 116.680 1.00 95.46 298 ILE C C 1
ATOM 2260 O O . ILE A 1 300 ? 114.667 193.715 115.595 1.00 101.46 298 ILE C O 1
ATOM 2265 N N . GLU A 1 301 ? 113.037 193.724 117.142 1.00 95.15 299 GLU C N 1
ATOM 2266 C CA . GLU A 1 301 ? 112.182 192.866 116.331 1.00 97.65 299 GLU C CA 1
ATOM 2267 C C . GLU A 1 301 ? 111.674 193.596 115.096 1.00 99.69 299 GLU C C 1
ATOM 2268 O O . GLU A 1 301 ? 111.460 192.969 114.052 1.00 99.14 299 GLU C O 1
ATOM 2274 N N . HIS A 1 302 ? 111.462 194.909 115.198 1.00 101.73 300 HIS C N 1
ATOM 2275 C CA . HIS A 1 302 ? 111.144 195.697 114.011 1.00 100.49 300 HIS C CA 1
ATOM 2276 C C . HIS A 1 302 ? 112.337 195.764 113.062 1.00 100.55 300 HIS C C 1
ATOM 2277 O O . HIS A 1 302 ? 112.170 195.707 111.839 1.00 102.19 300 HIS C O 1
ATOM 2284 N N . ARG A 1 303 ? 113.547 195.883 113.612 1.00 100.25 301 ARG C N 1
ATOM 2285 C CA . ARG A 1 303 ? 114.746 196.005 112.789 1.00 102.50 301 ARG C CA 1
ATOM 2286 C C . ARG A 1 303 ? 115.053 194.715 112.039 1.00 104.72 301 ARG C C 1
ATOM 2287 O O . ARG A 1 303 ? 115.432 194.751 110.863 1.00 107.35 301 ARG C O 1
ATOM 2295 N N . ASN A 1 304 ? 114.915 193.565 112.701 1.00 103.08 302 ASN C N 1
ATOM 2296 C CA . ASN A 1 304 ? 115.220 192.302 112.039 1.00 98.93 302 ASN C CA 1
ATOM 2297 C C . ASN A 1 304 ? 114.272 192.012 110.884 1.00 101.81 302 ASN C C 1
ATOM 2298 O O . ASN A 1 304 ? 114.597 191.186 110.026 1.00 104.09 302 ASN C O 1
ATOM 2303 N N . ALA A 1 305 ? 113.119 192.673 110.842 1.00 102.35 303 ALA C N 1
ATOM 2304 C CA . ALA A 1 305 ? 112.163 192.511 109.758 1.00 104.49 303 ALA C CA 1
ATOM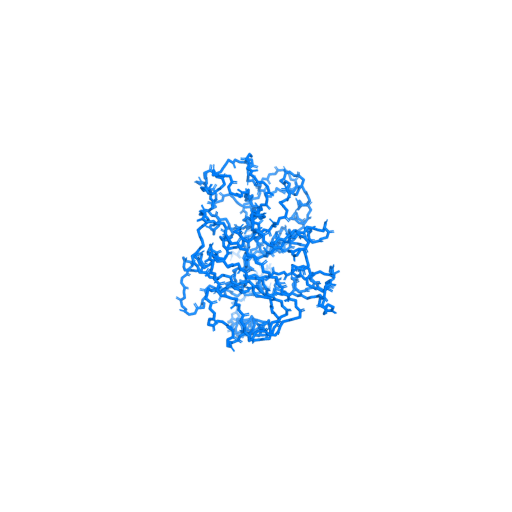 2305 C C . ALA A 1 305 ? 112.436 193.437 108.582 1.00 109.45 303 ALA C C 1
ATOM 2306 O O . ALA A 1 305 ? 111.675 193.415 107.609 1.00 115.63 303 ALA C O 1
ATOM 2308 N N . ARG A 1 306 ? 113.485 194.256 108.651 1.00 106.38 304 ARG C N 1
ATOM 2309 C CA . ARG A 1 306 ? 113.821 195.134 107.538 1.00 109.93 304 ARG C CA 1
ATOM 2310 C C . ARG A 1 306 ? 114.156 194.311 106.302 1.00 115.47 304 ARG C C 1
ATOM 2311 O O . ARG A 1 306 ? 114.930 193.353 106.371 1.00 118.15 304 ARG C O 1
ATOM 2319 N N . GLN A 1 307 ? 113.569 194.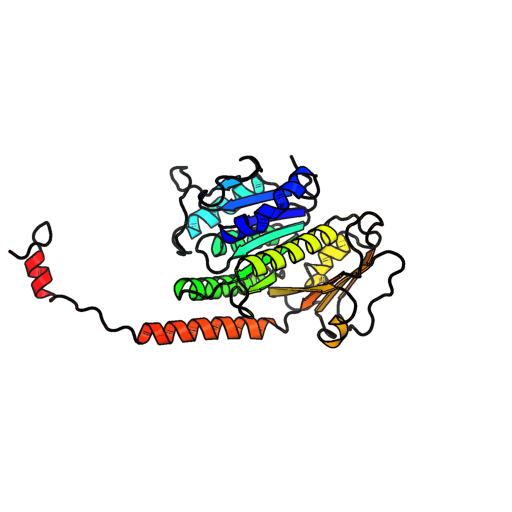687 105.171 1.00 116.43 305 GLN C N 1
ATOM 2320 C CA . GLN A 1 307 ? 113.891 194.026 103.916 1.00 118.58 305 GLN C CA 1
ATOM 2321 C C . GLN A 1 307 ? 115.314 194.369 103.497 1.00 120.31 305 GLN C C 1
ATOM 2322 O O . GLN A 1 307 ? 115.745 195.521 103.593 1.00 121.35 305 GLN C O 1
ATOM 2328 N N . GLN A 1 308 ? 116.045 193.358 103.035 1.00 118.54 306 GLN C N 1
ATOM 2329 C CA . GLN A 1 308 ? 117.430 193.561 102.635 1.00 122.38 306 GLN C CA 1
ATOM 2330 C C . GLN A 1 308 ? 117.505 194.531 101.464 1.00 124.85 306 GLN C C 1
ATOM 2331 O O . GLN A 1 308 ? 116.755 194.408 100.491 1.00 123.73 306 GLN C O 1
ATOM 2337 N N . ALA A 1 309 ? 118.410 195.498 101.563 1.00 126.61 307 ALA C N 1
ATOM 2338 C CA . ALA A 1 309 ? 118.552 196.489 100.509 1.00 123.21 307 ALA C CA 1
ATOM 2339 C C . ALA A 1 309 ? 119.038 195.822 99.225 1.00 126.31 307 ALA C C 1
ATOM 2340 O O . ALA A 1 309 ? 119.891 194.931 99.272 1.00 132.38 307 ALA C O 1
ATOM 2342 N N . PRO A 1 310 ? 118.518 196.227 98.067 1.00 123.77 308 PRO C N 1
ATOM 2343 C CA . PRO A 1 310 ? 118.967 195.617 96.809 1.00 125.23 308 PRO C CA 1
ATOM 2344 C C . PRO A 1 310 ? 120.406 195.982 96.486 1.00 124.05 308 PRO C C 1
ATOM 2345 O O . PRO A 1 310 ? 120.708 197.125 96.132 1.00 120.58 308 PRO C O 1
ATOM 2349 N N . LYS A 1 311 ? 121.300 195.008 96.607 1.00 123.20 309 LYS C N 1
ATOM 2350 C CA . LYS A 1 311 ? 122.722 195.234 96.406 1.00 121.72 309 LYS C CA 1
ATOM 2351 C C . LYS A 1 311 ? 123.102 194.966 94.959 1.00 125.97 309 LYS C C 1
ATOM 2352 O O . LYS A 1 311 ? 122.657 193.984 94.358 1.00 126.77 309 LYS C O 1
ATOM 2358 N N . VAL A 1 312 ? 123.927 195.853 94.401 1.00 128.68 310 VAL C N 1
ATOM 2359 C CA . VAL A 1 312 ? 124.446 195.624 93.062 1.00 129.05 310 VAL C CA 1
ATOM 2360 C C . VAL A 1 312 ? 125.522 194.542 93.111 1.00 134.78 310 VAL C C 1
ATOM 2361 O O . VAL A 1 312 ? 126.112 194.252 94.158 1.00 137.13 310 VAL C O 1
ATOM 2365 N N . GLY A 1 313 ? 125.769 193.927 91.957 1.00 136.20 311 GLY C N 1
ATOM 2366 C CA . GLY A 1 313 ? 126.685 192.804 91.913 1.00 139.36 311 GLY C CA 1
ATOM 2367 C C . GLY A 1 313 ? 128.101 193.205 92.274 1.00 143.13 311 GLY C C 1
ATOM 2368 O O . GLY A 1 313 ? 128.537 194.332 92.033 1.00 145.65 311 GLY C O 1
ATOM 2369 N N . ASP A 1 314 ? 128.824 192.262 92.882 1.00 143.71 312 ASP C N 1
ATOM 2370 C CA . ASP A 1 314 ? 130.231 192.496 93.188 1.00 146.75 312 ASP C CA 1
ATOM 2371 C C . ASP A 1 314 ? 131.046 192.640 91.908 1.00 151.35 312 ASP C C 1
ATOM 2372 O O . ASP A 1 314 ? 131.958 193.474 91.829 1.00 150.58 312 ASP C O 1
ATOM 2377 N N . GLU A 1 315 ? 130.728 191.835 90.892 1.00 152.85 313 GLU C N 1
ATOM 2378 C CA . GLU A 1 315 ? 131.352 192.015 89.588 1.00 154.95 313 GLU C CA 1
ATOM 2379 C C . GLU A 1 315 ? 130.979 193.358 88.975 1.00 152.37 313 GLU C C 1
ATOM 2380 O O . GLU A 1 315 ? 131.758 193.919 88.198 1.00 149.99 313 GLU C O 1
ATOM 2386 N N . THR A 1 316 ? 129.799 193.887 89.306 1.00 151.99 314 THR C N 1
ATOM 2387 C CA . THR A 1 316 ? 129.451 195.234 88.866 1.00 149.70 314 THR C CA 1
ATOM 2388 C C . THR A 1 316 ? 130.307 196.283 89.562 1.00 148.17 314 THR C C 1
ATOM 2389 O O . THR A 1 316 ? 130.682 197.285 88.944 1.00 147.17 314 THR C O 1
ATOM 2393 N N . VAL A 1 317 ? 130.622 196.076 90.844 1.00 149.44 315 VAL C N 1
ATOM 2394 C CA . VAL A 1 317 ? 131.540 196.977 91.535 1.00 148.04 315 VAL C CA 1
ATOM 2395 C C . VAL A 1 317 ? 132.923 196.897 90.908 1.00 147.88 315 VAL C C 1
ATOM 2396 O O . VAL A 1 317 ? 133.627 197.907 90.785 1.00 148.98 315 VAL C O 1
ATOM 2400 N N . ALA A 1 318 ? 133.335 195.694 90.502 1.00 148.82 316 ALA C N 1
ATOM 2401 C CA . ALA A 1 318 ? 134.567 195.563 89.731 1.00 153.54 316 ALA C CA 1
ATOM 2402 C C . ALA A 1 318 ? 134.470 196.333 88.420 1.00 155.07 316 ALA C C 1
ATOM 2403 O O . ALA A 1 318 ? 135.448 196.941 87.971 1.00 153.28 316 ALA C O 1
ATOM 2405 N N . GLU A 1 319 ? 133.295 196.313 87.790 1.00 154.14 317 GLU C N 1
ATOM 2406 C CA . GLU A 1 319 ? 133.059 197.095 86.584 1.00 153.68 317 GLU C CA 1
ATOM 2407 C C . GLU A 1 319 ? 133.027 198.592 86.869 1.00 152.19 317 GLU C C 1
ATOM 2408 O O . GLU A 1 319 ? 133.132 199.392 85.933 1.00 151.57 317 GLU C O 1
ATOM 2414 N N . ALA A 1 320 ? 132.900 198.987 88.136 1.00 150.52 318 ALA C N 1
ATOM 2415 C CA . ALA A 1 320 ? 132.793 200.388 88.524 1.00 145.61 318 ALA C CA 1
ATOM 2416 C C . ALA A 1 320 ? 134.080 200.925 89.141 1.00 146.90 318 ALA C C 1
ATOM 2417 O O . ALA A 1 320 ? 134.048 201.938 89.847 1.00 143.43 318 ALA C O 1
ATOM 2419 N N . LYS A 1 321 ? 135.214 200.268 88.892 1.00 150.51 319 LYS C N 1
ATOM 2420 C CA . LYS A 1 321 ? 136.482 200.715 89.457 1.00 149.10 319 LYS C CA 1
ATOM 2421 C C . LYS A 1 321 ? 136.950 202.049 88.893 1.00 151.66 319 LYS C C 1
ATOM 2422 O O . LYS A 1 321 ? 137.872 202.648 89.456 1.00 151.97 319 LYS C O 1
ATOM 2428 N N . ASN A 1 322 ? 136.352 202.523 87.804 1.00 153.05 320 ASN C N 1
ATOM 2429 C CA . ASN A 1 322 ? 136.712 203.820 87.257 1.00 153.63 320 ASN C CA 1
ATOM 2430 C C . ASN A 1 322 ? 136.258 204.936 88.192 1.00 150.53 320 ASN C C 1
ATOM 2431 O O . ASN A 1 322 ? 135.346 204.770 89.007 1.00 151.76 320 ASN C O 1
ATOM 2436 N N . SER A 1 323 ? 136.919 206.085 88.074 1.00 146.91 321 SER C N 1
ATOM 2437 C CA . SER A 1 323 ? 136.563 207.233 88.896 1.00 143.06 321 SER C CA 1
ATOM 2438 C C . SER A 1 323 ? 135.147 207.693 88.578 1.00 134.17 321 SER C C 1
ATOM 2439 O O . SER A 1 323 ? 134.719 207.693 87.421 1.00 130.22 321 SER C O 1
ATOM 2442 N N . GLY A 1 324 ? 134.415 208.082 89.618 1.00 115.74 322 GLY C N 1
ATOM 2443 C CA . GLY A 1 324 ? 133.035 208.485 89.468 1.00 120.03 322 GLY C CA 1
ATOM 2444 C C . GLY A 1 324 ? 132.032 207.354 89.493 1.00 121.14 322 GLY C C 1
ATOM 2445 O O . GLY A 1 324 ? 130.825 207.623 89.463 1.00 122.20 322 GLY C O 1
ATOM 2446 N N . PHE A 1 325 ? 132.491 206.102 89.553 1.00 120.62 323 PHE C N 1
ATOM 2447 C CA . PHE A 1 325 ? 131.612 204.933 89.603 1.00 118.64 323 PHE C CA 1
ATOM 2448 C C . PHE A 1 325 ? 130.637 204.916 88.429 1.00 121.72 323 PHE C C 1
ATOM 2449 O O . PHE A 1 325 ? 129.442 204.663 88.592 1.00 123.82 323 PHE C O 1
ATOM 2457 N N . LEU A 1 326 ? 131.151 205.191 87.234 1.00 122.66 324 LEU C N 1
ATOM 2458 C CA . LEU A 1 326 ? 130.360 205.167 86.011 1.00 121.17 324 LEU C CA 1
ATOM 2459 C C . LEU A 1 326 ? 130.597 203.841 85.302 1.00 121.90 324 LEU C C 1
ATOM 2460 O O . LEU A 1 326 ? 131.743 203.485 85.010 1.00 121.84 324 LEU C O 1
ATOM 2465 N N . LEU A 1 327 ? 129.514 203.113 85.029 1.00 122.14 325 LEU C N 1
ATOM 2466 C CA . LEU A 1 327 ? 129.649 201.812 84.386 1.00 123.24 325 LEU C CA 1
ATOM 2467 C C . LEU A 1 327 ? 129.943 201.941 82.897 1.00 127.44 325 LEU C C 1
ATOM 2468 O O . LEU A 1 327 ? 130.622 201.078 82.328 1.00 126.62 325 LEU C O 1
ATOM 2473 N N . PHE A 1 328 ? 129.448 203.000 82.259 1.00 129.86 326 PHE C N 1
ATOM 2474 C CA . PHE A 1 328 ? 129.603 203.205 80.819 1.00 128.43 326 PHE C CA 1
ATOM 2475 C C . PHE A 1 328 ? 129.062 202.021 80.021 1.00 128.79 326 PHE C C 1
ATOM 2476 O O . PHE A 1 328 ? 128.109 201.363 80.437 1.00 125.43 326 PHE C O 1
#

Solvent-accessible surface area: 16314 Å² total; per-residue (Å²): 131,37,96,53,45,1,6,0,0,1,1,5,24,43,0,5,97,0,0,45,58,14,21,42,54,10,88,137,34,91,3,13,2,2,4,0,6,1,14,85,56,82,16,198,130,32,114,20,37,102,103,34,22,35,7,0,81,45,104,76,50,162,81,28,131,30,11,71,88,94,51,109,94,21,22,136,54,1,75,85,32,0,61,29,0,4,103,152,25,86,19,0,107,6,0,0,0,0,0,14,0,5,23,4,14,4,0,15,1,0,23,15,0,1,27,44,0,4,131,126,46,43,42,5,0,0,0,0,3,0,17,23,102,76,36,110,22,0,49,4,0,38,120,2,4,95,31,0,45,63,23,0,109,49,38,145,68,3,1,1,3,3,32,28,15,27,61,84,133,74,54,61,130,106,56,2,22,83,55,0,37,78,18,0,54,19,0,13,24,0,1,42,50,120,9,152,140,14,87,73,55,38,5,61,30,2,9,25,1,27,150,71,18,62,76,142,23,38,2,0,8,8,23,29,53,92,10,80,138,10,21,160,147,27,72,81,8,17,0,12,0,0,1,2,19,124,132,27,95,106,16,137,68,26,81,30,94,28,64,10,37,0,38,8,24,137,96,16,102,21,174,92,3,3,0,1,0,0,8,43,112,120,14,46,49,18,68,129,79,1,45,73,34,21,125,140,27,69,106,112,139,117,78,177,174,140,68,139,162,102,33,124,147,30,73,49,100,11,171,90,110,58,158,93,82,200

Radius of gyration: 22.38 Å; Cα contacts (8 Å, |Δi|>4): 610; chains: 1; bounding box: 43×45×82 Å

Secondary structure (DSSP, 8-state):
----SEEEEEEHHHHHHHHGGGHHHHHTTS-EEEEEES--SS-SS-SS-GGGEEE-B-TTS-B-----S-TTTSHHHHHHHHHHHHHHSPPPSEEEEEEESSSSSHHHHHHHHHHHHHHHT-EEEEEEEE--SSHHHHHHHHHHHHHHHHHHHHHTS--EEEEEESSGGG--HHHHHHHHHHHHHHHHHHTTS--SS--HHHHHHHHSGGGTS-PPP--EEEEEEESSGGGTT-SS-SEEEEEE-TT-PPP-S---SEEEEEE--TTSS--S-EEEEEESTTHHHHHHHHHHHHHHHHHHHHTPPPP-PPPHHHHHHT-STT----